Protein AF-A0A820CF90-F1 (afdb_monomer)

Structure (mmCIF, N/CA/C/O backbone):
data_AF-A0A820CF90-F1
#
_entry.id   AF-A0A820CF90-F1
#
loop_
_atom_site.group_PDB
_atom_site.id
_atom_site.type_symbol
_atom_site.label_atom_id
_atom_site.label_alt_id
_atom_site.label_comp_id
_atom_site.label_asym_id
_atom_site.label_entity_id
_atom_site.label_seq_id
_atom_site.pdbx_PDB_ins_code
_atom_site.Cartn_x
_atom_site.Cartn_y
_atom_site.Cartn_z
_atom_site.occupancy
_atom_site.B_iso_or_equiv
_atom_site.auth_seq_id
_atom_site.auth_comp_id
_atom_site.auth_asym_id
_atom_site.auth_atom_id
_atom_site.pdbx_PDB_model_num
ATOM 1 N N . CYS A 1 1 ? 10.387 -14.677 -18.886 1.00 53.44 1 CYS A N 1
ATOM 2 C CA . CYS A 1 1 ? 9.127 -14.113 -18.347 1.00 53.44 1 CYS A CA 1
ATOM 3 C C . CYS A 1 1 ? 8.529 -14.927 -17.199 1.00 53.44 1 CYS A C 1
ATOM 5 O O . CYS A 1 1 ? 8.218 -14.316 -16.186 1.00 53.44 1 CYS A O 1
ATOM 7 N N . LYS A 1 2 ? 8.426 -16.264 -17.300 1.00 66.50 2 LYS A N 1
ATOM 8 C CA . LYS A 1 2 ? 7.782 -17.112 -16.275 1.00 66.50 2 LYS A CA 1
ATOM 9 C C . LYS A 1 2 ? 8.379 -16.953 -14.865 1.00 66.50 2 LYS A C 1
ATOM 11 O O . LYS A 1 2 ? 7.663 -16.582 -13.949 1.00 66.50 2 LYS A O 1
ATOM 16 N N . SER A 1 3 ? 9.708 -17.019 -14.734 1.00 78.75 3 SER A N 1
ATOM 17 C CA . SER A 1 3 ? 10.400 -16.860 -13.441 1.00 78.75 3 SER A CA 1
ATOM 18 C C . SER A 1 3 ? 10.176 -15.509 -12.745 1.00 78.75 3 SER A C 1
ATOM 20 O O . SER A 1 3 ? 10.127 -15.453 -11.518 1.00 78.75 3 SER A O 1
ATOM 22 N N . ARG A 1 4 ? 10.018 -14.417 -13.509 1.00 83.31 4 ARG A N 1
ATOM 23 C CA . ARG A 1 4 ? 9.761 -13.073 -12.959 1.00 83.31 4 ARG A CA 1
ATOM 24 C C . ARG A 1 4 ? 8.333 -12.960 -12.434 1.00 83.31 4 ARG A C 1
ATOM 26 O O . ARG A 1 4 ? 8.115 -12.417 -11.356 1.00 83.31 4 ARG A O 1
ATOM 33 N N . PHE A 1 5 ? 7.374 -13.507 -13.179 1.00 86.56 5 PHE A N 1
ATOM 34 C CA . PHE A 1 5 ? 5.984 -13.541 -12.744 1.00 86.56 5 PHE A CA 1
ATOM 35 C C . PHE A 1 5 ? 5.811 -14.443 -11.514 1.00 86.56 5 PHE A C 1
ATOM 37 O O . PHE A 1 5 ? 5.202 -14.019 -10.536 1.00 86.56 5 PHE A O 1
ATOM 44 N N . ASP A 1 6 ? 6.450 -15.613 -11.488 1.00 90.06 6 ASP A N 1
ATOM 45 C CA . ASP A 1 6 ? 6.415 -16.518 -10.332 1.00 90.06 6 ASP A CA 1
ATOM 46 C C . ASP A 1 6 ? 6.984 -15.854 -9.065 1.00 90.06 6 ASP A C 1
ATOM 48 O O . ASP A 1 6 ? 6.425 -15.990 -7.975 1.00 90.06 6 ASP A O 1
ATOM 52 N N . LEU A 1 7 ? 8.072 -15.084 -9.194 1.00 89.94 7 LEU A N 1
ATOM 53 C CA . LEU A 1 7 ? 8.612 -14.297 -8.084 1.00 89.94 7 LEU A CA 1
ATOM 54 C C . LEU A 1 7 ? 7.641 -13.192 -7.645 1.00 89.94 7 LEU A C 1
ATOM 56 O O . LEU A 1 7 ? 7.450 -12.990 -6.446 1.00 89.94 7 LEU A O 1
ATOM 60 N N . SER A 1 8 ? 6.993 -12.512 -8.595 1.00 90.56 8 SER A N 1
ATOM 61 C CA . SER A 1 8 ? 5.986 -11.493 -8.279 1.00 90.56 8 SER A CA 1
ATOM 62 C C . SER A 1 8 ? 4.774 -12.079 -7.551 1.00 90.56 8 SER A C 1
ATOM 64 O O . SER A 1 8 ? 4.279 -11.462 -6.613 1.00 90.56 8 SER A O 1
ATOM 66 N N . LEU A 1 9 ? 4.355 -13.302 -7.894 1.00 91.88 9 LEU A N 1
ATOM 67 C CA . LEU A 1 9 ? 3.286 -14.016 -7.198 1.00 91.88 9 LEU A CA 1
ATOM 68 C C . LEU A 1 9 ? 3.688 -14.386 -5.770 1.00 91.88 9 LEU A C 1
ATOM 70 O O . LEU A 1 9 ? 2.913 -14.175 -4.841 1.00 91.88 9 LEU A O 1
ATOM 74 N N . LYS A 1 10 ? 4.916 -14.876 -5.561 1.00 91.81 10 LYS A N 1
ATOM 75 C CA . LYS A 1 10 ? 5.439 -15.124 -4.205 1.00 91.81 10 LYS A CA 1
ATOM 76 C C . LYS A 1 1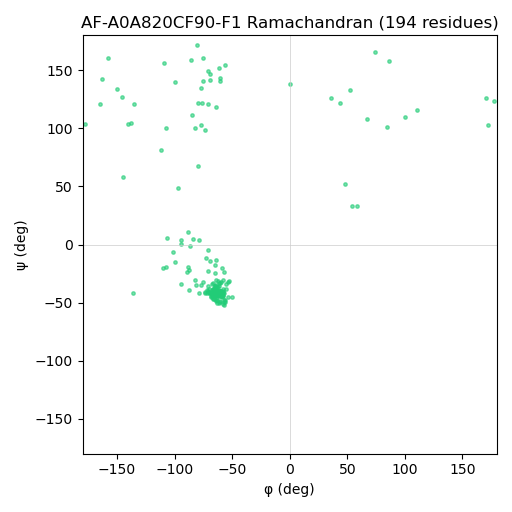0 ? 5.434 -13.846 -3.367 1.00 91.81 10 LYS A C 1
ATOM 78 O O . LYS A 1 10 ? 5.002 -13.866 -2.217 1.00 91.81 10 LYS A O 1
ATOM 83 N N . LEU A 1 11 ? 5.863 -12.730 -3.959 1.00 90.56 11 LEU A N 1
ATOM 84 C CA . LEU A 1 11 ? 5.838 -11.423 -3.309 1.00 90.56 11 LEU A CA 1
ATOM 85 C C . LEU A 1 11 ? 4.407 -10.963 -2.997 1.00 90.56 11 LEU A C 1
ATOM 87 O O . LEU A 1 11 ? 4.165 -10.414 -1.924 1.00 90.56 11 LEU A O 1
ATOM 91 N N . PHE A 1 12 ? 3.460 -11.216 -3.899 1.00 92.62 12 PHE A N 1
ATOM 92 C CA . PHE A 1 12 ? 2.045 -10.924 -3.699 1.00 92.62 12 PHE A CA 1
ATOM 93 C C . PHE A 1 12 ? 1.468 -11.701 -2.512 1.00 92.62 12 PHE A C 1
ATOM 95 O O . PHE A 1 12 ? 0.898 -11.080 -1.616 1.00 92.62 12 PHE A O 1
ATOM 102 N N . TYR A 1 13 ? 1.672 -13.022 -2.450 1.00 92.75 13 TYR A N 1
ATOM 103 C CA . TYR A 1 13 ? 1.178 -13.845 -1.340 1.00 92.75 13 TYR A CA 1
ATOM 104 C C . TYR A 1 13 ? 1.786 -13.432 0.005 1.00 92.75 13 TYR A C 1
ATOM 106 O O . TYR A 1 13 ? 1.075 -13.312 1.000 1.00 92.75 13 TYR A O 1
ATOM 114 N N . TYR A 1 14 ? 3.078 -13.108 0.024 1.00 91.12 14 TYR A N 1
ATOM 115 C CA . TYR A 1 14 ? 3.720 -12.549 1.213 1.00 91.12 14 TYR A CA 1
ATOM 116 C C . TYR A 1 14 ? 3.110 -11.195 1.623 1.00 91.12 14 TYR A C 1
ATOM 118 O O . TYR A 1 14 ? 2.859 -10.926 2.797 1.00 91.12 14 TYR A O 1
ATOM 126 N N . SER A 1 15 ? 2.844 -10.322 0.651 1.00 90.19 15 SER A N 1
ATOM 127 C CA . SER A 1 15 ? 2.312 -8.981 0.912 1.00 90.19 15 SER A CA 1
ATOM 128 C C . SER A 1 15 ? 0.869 -9.024 1.408 1.00 90.19 15 SER A C 1
ATOM 130 O O . SER A 1 15 ? 0.535 -8.314 2.354 1.00 90.19 15 SER A O 1
ATOM 132 N N . ILE A 1 16 ? 0.020 -9.871 0.817 1.00 91.94 16 ILE A N 1
ATOM 133 C CA . ILE A 1 16 ? -1.374 -10.005 1.247 1.00 91.94 16 ILE A CA 1
ATOM 134 C C . ILE A 1 16 ? -1.470 -10.597 2.653 1.00 91.94 16 ILE A C 1
ATOM 136 O O . ILE A 1 16 ? -2.267 -10.114 3.451 1.00 91.94 16 ILE A O 1
ATOM 140 N N . GLU A 1 17 ? -0.620 -11.566 2.999 1.00 91.06 17 GLU A N 1
ATOM 141 C CA . GLU A 1 17 ? -0.564 -12.128 4.350 1.00 91.06 17 GLU A CA 1
ATOM 142 C C . GLU A 1 17 ? -0.206 -11.053 5.386 1.00 91.06 17 GLU A C 1
ATOM 144 O O . GLU A 1 17 ? -0.864 -10.938 6.425 1.00 91.06 17 GLU A O 1
ATOM 149 N N . ASN A 1 18 ? 0.771 -10.196 5.077 1.00 89.94 18 ASN A N 1
ATOM 150 C CA . ASN A 1 18 ? 1.129 -9.068 5.937 1.00 89.94 18 ASN A CA 1
ATOM 151 C C . ASN A 1 18 ? -0.021 -8.063 6.082 1.00 89.94 18 ASN A C 1
ATOM 153 O O . ASN A 1 18 ? -0.327 -7.632 7.197 1.00 89.94 18 ASN A O 1
ATOM 157 N N . ILE A 1 19 ? -0.682 -7.713 4.974 1.00 89.88 19 ILE A N 1
ATOM 158 C CA . ILE A 1 19 ? -1.831 -6.798 4.970 1.00 89.88 19 ILE A CA 1
ATOM 159 C C . ILE A 1 19 ? -2.967 -7.365 5.825 1.00 89.88 19 ILE A C 1
ATOM 161 O O . ILE A 1 19 ? -3.470 -6.671 6.708 1.00 89.88 19 ILE A O 1
ATOM 165 N N . LEU A 1 20 ? -3.327 -8.634 5.626 1.00 89.94 20 LEU A N 1
ATOM 166 C CA . LEU A 1 20 ? -4.376 -9.307 6.391 1.00 89.94 20 LEU A CA 1
ATOM 167 C C . LEU A 1 20 ? -4.011 -9.431 7.870 1.00 89.94 20 LEU A C 1
ATOM 169 O O . LEU A 1 20 ? -4.866 -9.228 8.727 1.00 89.94 20 LEU A O 1
ATOM 173 N N . THR A 1 21 ? -2.748 -9.702 8.198 1.00 89.19 21 THR A N 1
ATOM 174 C CA . THR A 1 21 ? -2.282 -9.784 9.589 1.00 89.19 21 THR A CA 1
ATOM 175 C C . THR A 1 21 ? -2.411 -8.442 10.304 1.00 89.19 21 THR A C 1
ATOM 177 O O . THR A 1 21 ? -2.873 -8.379 11.447 1.00 89.19 21 THR A O 1
ATOM 180 N N . ILE A 1 22 ? -2.029 -7.352 9.638 1.00 86.88 22 ILE A N 1
ATOM 181 C CA . ILE A 1 22 ? -2.163 -5.994 10.175 1.00 86.88 22 ILE A CA 1
ATOM 182 C C . ILE A 1 22 ? -3.638 -5.618 10.313 1.00 86.88 22 ILE A C 1
ATOM 184 O O . ILE A 1 22 ? -4.045 -5.096 11.353 1.00 86.88 22 ILE A O 1
ATOM 188 N N . GLU A 1 23 ? -4.450 -5.935 9.309 1.00 86.62 23 GLU A N 1
ATOM 189 C CA . GLU A 1 23 ? -5.879 -5.645 9.322 1.00 86.62 23 GLU A CA 1
ATOM 190 C C . GLU A 1 23 ? -6.608 -6.442 10.412 1.00 86.62 23 GLU A C 1
ATOM 192 O O . GLU A 1 23 ? -7.423 -5.882 11.147 1.00 86.62 23 GLU A O 1
ATOM 197 N N . LYS A 1 24 ? -6.233 -7.710 10.621 1.00 87.44 24 LYS A N 1
ATOM 198 C CA . LYS A 1 24 ? -6.717 -8.547 11.726 1.00 87.44 24 LYS A CA 1
ATOM 199 C C . LYS A 1 24 ? -6.442 -7.897 13.075 1.00 87.44 24 LYS A C 1
ATOM 201 O O . LYS A 1 24 ? -7.360 -7.730 13.875 1.00 87.44 24 LYS A O 1
ATOM 206 N N . LYS A 1 25 ? -5.188 -7.501 13.324 1.00 87.06 25 LYS A N 1
ATOM 207 C CA . LYS A 1 25 ? -4.784 -6.836 14.576 1.00 87.06 25 LYS A CA 1
ATOM 208 C C . LYS A 1 25 ? -5.589 -5.559 14.806 1.00 87.06 25 LYS A C 1
ATOM 210 O O . LYS A 1 25 ? -6.058 -5.313 15.914 1.00 87.06 25 LYS A O 1
ATOM 215 N N . ARG A 1 26 ? -5.802 -4.777 13.746 1.00 85.00 26 ARG A N 1
ATOM 216 C CA . ARG A 1 26 ? -6.579 -3.537 13.790 1.00 85.00 26 ARG A CA 1
ATOM 217 C C . ARG A 1 26 ? -8.057 -3.773 14.114 1.00 85.00 26 ARG A C 1
ATOM 219 O O . ARG A 1 26 ? -8.641 -3.011 14.879 1.00 85.00 26 ARG A O 1
ATOM 226 N N . LEU A 1 27 ? -8.673 -4.794 13.524 1.00 85.25 27 LEU A N 1
ATOM 227 C CA . LEU A 1 27 ? -10.077 -5.126 13.774 1.00 85.25 27 LEU A CA 1
ATOM 228 C C . LEU A 1 27 ? -10.277 -5.668 15.195 1.00 85.25 27 LEU A C 1
ATOM 230 O O . LEU A 1 27 ? -11.188 -5.227 15.889 1.00 85.25 27 LEU A O 1
ATOM 234 N N . ILE A 1 28 ? -9.370 -6.520 15.675 1.00 86.25 28 ILE A N 1
ATOM 235 C CA . ILE A 1 28 ? -9.396 -7.005 17.064 1.00 86.25 28 ILE A CA 1
ATOM 236 C C . ILE A 1 28 ? -9.252 -5.834 18.047 1.00 86.25 28 ILE A C 1
ATOM 238 O O . ILE A 1 28 ? -10.018 -5.730 19.002 1.00 86.25 28 ILE A O 1
ATOM 242 N N . SER A 1 29 ? -8.326 -4.902 17.788 1.00 85.62 29 SER A N 1
ATOM 243 C CA . SER A 1 29 ? -8.143 -3.702 18.620 1.00 85.62 29 SER A CA 1
ATOM 244 C C . SER A 1 29 ? -9.399 -2.829 18.699 1.00 85.62 29 SER A C 1
ATOM 246 O O . SER A 1 29 ? -9.637 -2.181 19.716 1.00 85.62 29 SER A O 1
ATOM 248 N N . ASN A 1 30 ? -10.201 -2.799 17.636 1.00 82.44 30 ASN A N 1
ATOM 249 C CA . ASN A 1 30 ? -11.447 -2.040 17.588 1.00 82.44 30 ASN A CA 1
ATOM 250 C C . ASN A 1 30 ? -12.659 -2.838 18.110 1.00 82.44 30 ASN A C 1
ATOM 252 O O . ASN A 1 30 ? -13.784 -2.372 17.961 1.00 82.44 30 ASN A O 1
ATOM 256 N N . LYS A 1 31 ? -12.434 -4.002 18.744 1.00 86.56 31 LYS A N 1
ATOM 257 C CA . LYS A 1 31 ? -13.462 -4.872 19.343 1.00 86.56 31 LYS A CA 1
ATOM 258 C C . LYS A 1 31 ? -14.530 -5.360 18.351 1.00 86.56 31 LYS A C 1
ATOM 260 O O . LYS A 1 31 ? -15.680 -5.535 18.739 1.00 86.56 31 LYS A O 1
ATOM 265 N N . PHE A 1 32 ? -14.153 -5.574 17.089 1.00 84.56 32 PHE A N 1
ATOM 266 C CA . PHE A 1 32 ? -15.036 -6.208 16.103 1.00 84.56 32 PHE A CA 1
ATOM 267 C C . PHE A 1 32 ? -15.219 -7.702 16.404 1.00 84.56 32 PHE A C 1
ATOM 269 O O . PHE A 1 32 ? -14.299 -8.365 16.895 1.00 84.56 32 PHE A O 1
ATOM 276 N N . ASN A 1 33 ? -16.388 -8.237 16.057 1.00 88.75 33 ASN A N 1
ATOM 277 C CA . ASN A 1 33 ? -16.711 -9.653 16.212 1.00 88.75 33 ASN A CA 1
ATOM 278 C C . ASN A 1 33 ? -16.022 -10.517 15.141 1.00 88.75 33 ASN A C 1
ATOM 280 O O . ASN A 1 33 ? -15.639 -10.038 14.071 1.00 88.75 33 ASN A O 1
ATOM 284 N N . SER A 1 34 ? -15.906 -11.824 15.395 1.00 85.44 34 SER A N 1
ATOM 285 C CA . SER A 1 34 ? -15.279 -12.784 14.468 1.00 85.44 34 SER A CA 1
ATOM 286 C C . SER A 1 34 ? -15.910 -12.773 13.068 1.00 85.44 34 SER A C 1
ATOM 288 O O . SER A 1 34 ? -15.192 -12.849 12.071 1.00 85.44 34 SER A O 1
ATOM 290 N N . GLU A 1 35 ? -17.233 -12.616 12.983 1.00 86.06 35 GLU A N 1
ATOM 291 C CA . GLU A 1 35 ? -17.969 -12.539 11.713 1.00 86.06 35 GLU A CA 1
ATOM 292 C C . GLU A 1 35 ? -17.654 -11.250 10.937 1.00 86.06 35 GLU A C 1
ATOM 294 O O . GLU A 1 35 ? -17.405 -11.290 9.732 1.00 86.06 35 GLU A O 1
ATOM 299 N N . GLU A 1 36 ? -17.571 -10.106 11.620 1.00 84.31 36 GLU A N 1
ATOM 300 C CA . GLU A 1 36 ? -17.239 -8.810 11.007 1.00 84.31 36 GLU A CA 1
ATOM 301 C C . GLU A 1 36 ? -15.797 -8.788 10.478 1.00 84.31 36 GLU A C 1
ATOM 303 O O . GLU A 1 36 ? -15.502 -8.180 9.442 1.00 84.31 36 GLU A O 1
ATOM 308 N N . ILE A 1 37 ? -14.893 -9.498 11.161 1.00 85.44 37 ILE A N 1
ATOM 309 C CA . ILE A 1 37 ? -13.517 -9.702 10.701 1.00 85.44 37 ILE A CA 1
ATOM 310 C C . ILE A 1 37 ? -13.504 -10.496 9.391 1.00 85.44 37 ILE A C 1
ATOM 312 O O . ILE A 1 37 ? -12.854 -10.080 8.428 1.00 85.44 37 ILE A O 1
ATOM 316 N N . GLN A 1 38 ? -14.250 -11.602 9.323 1.00 85.81 38 GLN A N 1
ATOM 317 C CA . GLN A 1 38 ? -14.345 -12.417 8.110 1.00 85.81 38 GLN A CA 1
ATOM 318 C C . GLN A 1 38 ? -14.971 -11.645 6.944 1.00 85.81 38 GLN A C 1
ATOM 320 O O . GLN A 1 38 ? -14.438 -11.683 5.835 1.00 85.81 38 GLN A O 1
ATOM 325 N N . GLN A 1 39 ? -16.039 -10.882 7.191 1.00 87.12 39 GLN A N 1
ATOM 326 C CA . GLN A 1 39 ? -16.663 -10.030 6.174 1.00 87.12 39 GLN A CA 1
ATOM 327 C C . GLN A 1 39 ? -15.700 -8.958 5.650 1.00 87.12 39 GLN A C 1
ATOM 329 O O . GLN A 1 39 ? -15.647 -8.707 4.445 1.00 87.12 39 GLN A O 1
ATOM 334 N N . SER A 1 40 ? -14.899 -8.354 6.532 1.00 83.88 40 SER A N 1
ATOM 335 C CA . SER A 1 40 ? -13.897 -7.354 6.146 1.00 83.88 40 SER A CA 1
ATOM 336 C C . SER A 1 40 ? -12.811 -7.954 5.247 1.00 83.88 40 SER A C 1
ATOM 338 O O . SER A 1 40 ? -12.461 -7.358 4.227 1.00 83.88 40 SER A O 1
ATOM 340 N N . PHE A 1 41 ? -12.317 -9.154 5.570 1.00 88.00 41 PHE A N 1
ATOM 341 C CA . PHE A 1 41 ? -11.360 -9.863 4.712 1.00 88.00 41 PHE A CA 1
ATOM 342 C C . PHE A 1 41 ? -11.971 -10.257 3.377 1.00 88.00 41 PHE A C 1
ATOM 344 O O . PHE A 1 41 ? -11.352 -10.041 2.338 1.00 88.00 41 PHE A O 1
ATOM 351 N N . HIS A 1 42 ? -13.196 -10.774 3.394 1.00 87.19 42 HIS A N 1
ATOM 352 C CA . HIS A 1 42 ? -13.915 -11.135 2.182 1.00 87.19 42 HIS A CA 1
ATOM 353 C C . HIS A 1 42 ? -14.085 -9.924 1.258 1.00 87.19 42 HIS A C 1
ATOM 355 O O . HIS A 1 42 ? -13.762 -10.000 0.076 1.00 87.19 42 HIS A O 1
ATOM 361 N N . LYS A 1 43 ? -14.483 -8.769 1.806 1.00 88.25 43 LYS A N 1
ATOM 362 C CA . LYS A 1 43 ? -14.599 -7.512 1.056 1.00 88.25 43 LYS A CA 1
ATOM 363 C C . LYS A 1 43 ? -13.264 -7.056 0.460 1.00 88.25 43 LYS A C 1
ATOM 365 O O . LYS A 1 43 ? -13.240 -6.565 -0.665 1.00 88.25 43 LYS A O 1
ATOM 370 N N . LEU A 1 44 ? -12.166 -7.202 1.200 1.00 86.94 44 LEU A N 1
ATOM 371 C CA . LEU A 1 44 ? -10.830 -6.828 0.734 1.00 86.94 44 LEU A CA 1
ATOM 372 C C . LEU A 1 44 ? -10.357 -7.740 -0.406 1.00 86.94 44 LEU A C 1
ATOM 374 O O . LEU A 1 44 ? -9.857 -7.246 -1.413 1.00 86.94 44 LEU A O 1
ATOM 378 N N . ILE A 1 45 ? -10.554 -9.052 -0.269 1.00 87.56 45 ILE A N 1
ATOM 379 C CA . ILE A 1 45 ? -10.117 -10.053 -1.252 1.00 87.56 45 ILE A CA 1
ATOM 380 C C . ILE A 1 45 ? -10.974 -10.005 -2.522 1.00 87.56 45 ILE A C 1
ATOM 382 O O . ILE A 1 45 ? -10.435 -10.107 -3.619 1.00 87.56 45 ILE A O 1
ATOM 386 N N . LEU A 1 46 ? -12.289 -9.803 -2.396 1.00 89.56 46 LEU A N 1
ATOM 387 C CA . LEU A 1 46 ? -13.192 -9.683 -3.546 1.00 89.56 46 LEU A CA 1
ATOM 388 C C . LEU A 1 46 ? -12.991 -8.400 -4.356 1.00 89.56 46 LEU A C 1
ATOM 390 O O . LEU A 1 46 ? -13.509 -8.284 -5.468 1.00 89.56 46 LEU A O 1
ATOM 394 N N . ASN A 1 47 ? -12.275 -7.415 -3.817 1.00 89.31 47 ASN A N 1
ATOM 395 C CA . ASN A 1 47 ? -12.034 -6.187 -4.544 1.00 89.31 47 ASN A CA 1
ATOM 396 C C . ASN A 1 47 ? -11.008 -6.418 -5.668 1.00 89.31 47 ASN A C 1
ATOM 398 O O . ASN A 1 47 ? -9.793 -6.370 -5.464 1.00 89.31 47 ASN A O 1
ATOM 402 N N . ASN A 1 48 ? -11.517 -6.608 -6.886 1.00 88.00 48 ASN A N 1
ATOM 403 C CA . ASN A 1 48 ? -10.714 -6.817 -8.090 1.00 88.00 48 ASN A CA 1
ATOM 404 C C . ASN A 1 48 ? -9.733 -5.673 -8.372 1.00 88.00 48 ASN A C 1
ATOM 406 O O . ASN A 1 48 ? -8.676 -5.908 -8.954 1.00 88.00 48 ASN A O 1
ATOM 410 N N . GLU A 1 49 ? -10.054 -4.432 -8.001 1.00 87.50 49 GLU A N 1
ATOM 411 C CA . GLU A 1 49 ? -9.119 -3.314 -8.170 1.00 87.50 49 GLU A CA 1
ATOM 412 C C . GLU A 1 49 ? -7.941 -3.423 -7.208 1.00 87.50 49 GLU A C 1
ATOM 414 O O . GLU A 1 49 ? -6.798 -3.212 -7.614 1.00 87.50 49 GLU A O 1
ATOM 419 N N . PHE A 1 50 ? -8.205 -3.815 -5.960 1.00 89.50 50 PHE A N 1
ATOM 420 C CA . PHE A 1 50 ? -7.173 -4.021 -4.949 1.00 89.50 50 PHE A CA 1
ATOM 421 C C . PHE A 1 50 ? -6.224 -5.156 -5.354 1.00 89.50 50 PHE A C 1
ATOM 423 O O . PHE A 1 50 ? -5.011 -4.953 -5.377 1.00 89.50 50 PHE A O 1
ATOM 430 N N . ILE A 1 51 ? -6.760 -6.320 -5.738 1.00 90.81 51 ILE A N 1
ATOM 431 C CA . ILE A 1 51 ? -5.939 -7.478 -6.123 1.00 90.81 51 ILE A CA 1
ATOM 432 C C . ILE A 1 51 ? -5.106 -7.171 -7.370 1.00 90.81 51 ILE A C 1
ATOM 434 O O . ILE A 1 51 ? -3.895 -7.389 -7.354 1.00 90.81 51 ILE A O 1
ATOM 438 N N . ARG A 1 52 ? -5.712 -6.605 -8.426 1.00 90.94 52 ARG A N 1
ATOM 439 C CA . ARG A 1 52 ? -4.981 -6.226 -9.651 1.00 90.94 52 ARG A CA 1
ATOM 440 C C . ARG A 1 52 ? -3.877 -5.215 -9.365 1.00 90.94 52 ARG A C 1
ATOM 442 O O . ARG A 1 52 ? -2.760 -5.381 -9.844 1.00 90.94 52 ARG A O 1
ATOM 449 N N . SER A 1 53 ? -4.169 -4.205 -8.551 1.00 90.94 53 SER A N 1
ATOM 450 C CA . SER A 1 53 ? -3.193 -3.179 -8.185 1.00 90.94 53 SER A CA 1
ATOM 451 C C . SER A 1 53 ? -2.052 -3.732 -7.335 1.00 90.94 53 SER A C 1
ATOM 453 O O . SER A 1 53 ? -0.897 -3.375 -7.563 1.00 90.94 53 SER A O 1
ATOM 455 N N . LEU A 1 54 ? -2.340 -4.638 -6.396 1.00 92.06 54 LEU A N 1
ATOM 456 C CA . LEU A 1 54 ? -1.316 -5.269 -5.564 1.00 92.06 54 LEU A CA 1
ATOM 457 C C . LEU A 1 54 ? -0.416 -6.201 -6.386 1.00 92.06 54 LEU A C 1
ATOM 459 O O . LEU A 1 54 ? 0.804 -6.126 -6.259 1.00 92.06 54 LEU A O 1
ATOM 463 N N . VAL A 1 55 ? -0.987 -7.022 -7.275 1.00 91.75 55 VAL A N 1
ATOM 464 C CA . VAL A 1 55 ? -0.204 -7.853 -8.209 1.00 91.75 55 VAL A CA 1
ATOM 465 C C . VAL A 1 55 ? 0.641 -6.974 -9.137 1.00 91.75 55 VAL A C 1
ATOM 467 O O . VAL A 1 55 ? 1.829 -7.244 -9.316 1.00 91.75 55 VAL A O 1
ATOM 470 N N . GLY A 1 56 ? 0.068 -5.890 -9.668 1.00 91.06 56 GLY A N 1
ATOM 471 C CA . GLY A 1 56 ? 0.784 -4.911 -10.485 1.00 91.06 56 GLY A CA 1
ATOM 472 C C . GLY A 1 56 ? 1.974 -4.290 -9.752 1.00 91.06 56 GLY A C 1
ATOM 473 O O . GLY A 1 56 ? 3.072 -4.235 -10.305 1.00 91.06 56 GLY A O 1
ATOM 474 N N . LEU A 1 57 ? 1.802 -3.905 -8.483 1.00 91.31 57 LEU A N 1
ATOM 475 C CA . LEU A 1 57 ? 2.883 -3.380 -7.646 1.00 91.31 57 LEU A CA 1
ATOM 476 C C . LEU A 1 57 ? 3.976 -4.427 -7.382 1.00 91.31 57 LEU A C 1
ATOM 478 O O . LEU A 1 57 ? 5.166 -4.122 -7.478 1.00 91.31 57 LEU A O 1
ATOM 482 N N . CYS A 1 58 ? 3.598 -5.669 -7.075 1.00 91.62 58 CYS A N 1
ATOM 483 C CA . CYS A 1 58 ? 4.561 -6.748 -6.864 1.00 91.62 58 CYS A CA 1
ATOM 484 C C . CYS A 1 58 ? 5.366 -7.046 -8.135 1.00 91.62 58 CYS A C 1
ATOM 486 O O . CYS A 1 58 ? 6.580 -7.248 -8.064 1.00 91.62 58 CYS A O 1
ATOM 488 N N . LEU A 1 59 ? 4.720 -7.022 -9.302 1.00 90.56 59 LEU A N 1
ATOM 489 C CA . LEU A 1 59 ? 5.401 -7.163 -10.585 1.00 90.56 59 LEU A CA 1
ATOM 490 C C . LEU A 1 59 ? 6.342 -5.980 -10.853 1.00 90.56 59 LEU A C 1
ATOM 492 O O . LEU A 1 59 ? 7.475 -6.207 -11.272 1.00 90.56 59 LEU A O 1
ATOM 496 N N . LEU A 1 60 ? 5.920 -4.749 -10.544 1.00 90.12 60 LEU A N 1
ATOM 497 C CA . LEU A 1 60 ? 6.738 -3.538 -10.685 1.00 90.12 60 LEU A CA 1
ATOM 498 C C . LEU A 1 60 ? 8.045 -3.637 -9.899 1.00 90.12 60 LEU A C 1
ATOM 500 O O . LEU A 1 60 ? 9.123 -3.380 -10.428 1.00 90.12 60 LEU A O 1
ATOM 504 N N . LEU A 1 61 ? 7.955 -4.064 -8.6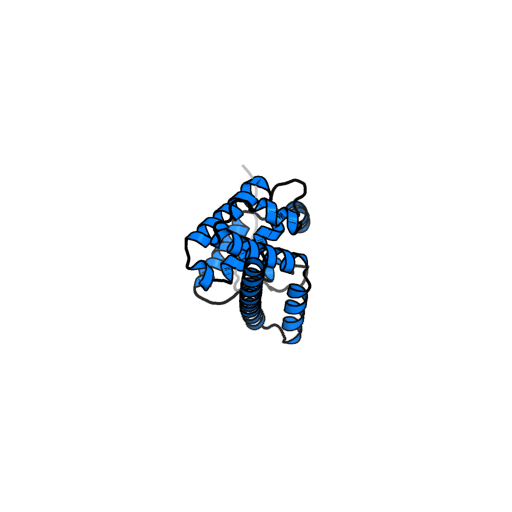39 1.00 89.44 61 LEU A N 1
ATOM 505 C CA . LEU A 1 61 ? 9.115 -4.220 -7.765 1.00 89.44 61 LEU A CA 1
ATOM 506 C C . LEU A 1 61 ? 10.072 -5.305 -8.261 1.00 89.44 61 LEU A C 1
ATOM 508 O O . LEU A 1 61 ? 11.288 -5.117 -8.221 1.00 89.44 61 LEU A O 1
ATOM 512 N N . VAL A 1 62 ? 9.541 -6.426 -8.753 1.00 89.31 62 VAL A N 1
ATOM 513 C CA . VAL A 1 62 ? 10.361 -7.504 -9.316 1.00 89.31 62 VAL A CA 1
ATOM 514 C C . VAL A 1 62 ? 11.042 -7.062 -10.614 1.00 89.31 62 VAL A C 1
ATOM 516 O O . VAL A 1 62 ? 12.227 -7.336 -10.802 1.00 89.31 62 VAL A O 1
ATOM 519 N N . LEU A 1 63 ? 10.343 -6.338 -11.490 1.00 88.44 63 LEU A N 1
ATOM 520 C CA . LEU A 1 63 ? 10.930 -5.783 -12.714 1.00 88.44 63 LEU A CA 1
ATOM 521 C C . LEU A 1 63 ? 12.037 -4.771 -12.401 1.00 88.44 63 LEU A C 1
ATOM 523 O O . LEU A 1 63 ? 13.128 -4.866 -12.969 1.00 88.44 63 LEU A O 1
ATOM 527 N N . TYR A 1 64 ? 11.807 -3.893 -11.422 1.00 86.25 64 TYR A N 1
ATOM 528 C CA . TYR A 1 64 ? 12.821 -2.966 -10.926 1.00 86.25 64 TYR A CA 1
ATOM 529 C C . TYR A 1 64 ? 14.048 -3.700 -10.361 1.00 86.25 64 TYR A C 1
ATOM 531 O O . TYR A 1 64 ? 15.184 -3.360 -10.696 1.00 86.25 64 TYR A O 1
ATOM 539 N N . ALA A 1 65 ? 13.845 -4.757 -9.566 1.00 85.94 65 ALA A N 1
ATOM 540 C CA . ALA A 1 65 ? 14.935 -5.567 -9.017 1.00 85.94 65 ALA A CA 1
ATOM 541 C C . ALA A 1 65 ? 15.773 -6.251 -10.113 1.00 85.94 65 ALA A C 1
ATOM 543 O O . ALA A 1 65 ? 16.995 -6.346 -9.998 1.00 85.94 65 ALA A O 1
ATOM 544 N N . HIS A 1 66 ? 15.132 -6.673 -11.205 1.00 84.69 66 HIS A N 1
ATOM 545 C CA . HIS A 1 66 ? 15.799 -7.236 -12.379 1.00 84.69 66 HIS A CA 1
ATOM 546 C C . HIS A 1 66 ? 16.424 -6.185 -13.313 1.00 84.69 66 HIS A C 1
ATOM 548 O O . HIS A 1 66 ? 16.982 -6.567 -14.343 1.00 84.69 66 HIS A O 1
ATOM 554 N N . ARG A 1 67 ? 16.376 -4.890 -12.956 1.00 81.00 67 ARG A N 1
ATOM 555 C CA . ARG A 1 67 ? 16.866 -3.761 -13.767 1.00 81.00 67 ARG A CA 1
ATOM 556 C C . ARG A 1 67 ? 16.263 -3.735 -15.173 1.00 81.00 67 ARG A C 1
ATOM 558 O O . ARG A 1 67 ? 16.937 -3.353 -16.130 1.00 81.00 67 ARG A O 1
ATOM 565 N N . ASP A 1 68 ? 15.014 -4.171 -15.299 1.00 74.62 68 ASP A N 1
ATOM 566 C CA . ASP A 1 68 ? 14.310 -4.110 -16.570 1.00 74.62 68 ASP A CA 1
ATOM 567 C C . ASP A 1 68 ? 13.970 -2.649 -16.888 1.00 74.62 68 ASP A C 1
ATOM 569 O O . ASP A 1 68 ? 13.329 -1.975 -16.085 1.00 74.62 68 ASP A O 1
ATOM 573 N N . LYS A 1 69 ? 14.455 -2.152 -18.029 1.00 68.00 69 LYS A N 1
ATOM 574 C CA . LYS A 1 69 ? 14.265 -0.763 -18.483 1.00 68.00 69 LYS A CA 1
ATOM 575 C C . LYS A 1 69 ? 13.180 -0.628 -19.549 1.00 68.00 69 LYS A C 1
ATOM 577 O O . LYS A 1 69 ? 12.897 0.478 -19.981 1.00 68.00 69 LYS A O 1
ATOM 582 N N . TYR A 1 70 ? 12.638 -1.745 -20.035 1.00 71.75 70 TYR A N 1
ATOM 583 C CA . TYR A 1 70 ? 11.624 -1.736 -21.093 1.00 71.75 70 TYR A CA 1
ATOM 584 C C . TYR A 1 70 ? 10.207 -1.652 -20.525 1.00 71.75 70 TYR A C 1
ATOM 586 O O . TYR A 1 70 ? 9.280 -1.223 -21.206 1.00 71.75 70 TYR A O 1
ATOM 594 N N . HIS A 1 71 ? 10.041 -2.078 -19.273 1.00 76.50 71 HIS A N 1
ATOM 595 C CA . HIS A 1 71 ? 8.757 -2.190 -18.600 1.00 76.50 71 HIS A CA 1
ATOM 596 C C . HIS A 1 71 ? 8.672 -1.161 -17.474 1.00 76.50 71 HIS A C 1
ATOM 598 O O . HIS A 1 71 ? 8.917 -1.465 -16.307 1.00 76.50 71 HIS A O 1
ATOM 604 N N . ASP A 1 72 ? 8.337 0.069 -17.852 1.00 78.75 72 ASP A N 1
ATOM 605 C CA . ASP A 1 72 ? 8.210 1.183 -16.918 1.00 78.75 72 ASP A CA 1
ATOM 606 C C . ASP A 1 72 ? 6.863 1.183 -16.181 1.00 78.75 72 ASP A C 1
ATOM 608 O O . ASP A 1 72 ? 5.924 0.453 -16.502 1.00 78.75 72 ASP A O 1
ATOM 612 N N . PHE A 1 73 ? 6.740 2.066 -15.192 1.00 81.38 73 PHE A N 1
ATOM 613 C CA . PHE A 1 73 ? 5.521 2.251 -14.405 1.00 81.38 73 PHE A CA 1
ATOM 614 C C . PHE A 1 73 ? 4.251 2.420 -15.266 1.00 81.38 73 PHE A C 1
ATOM 616 O O . PHE A 1 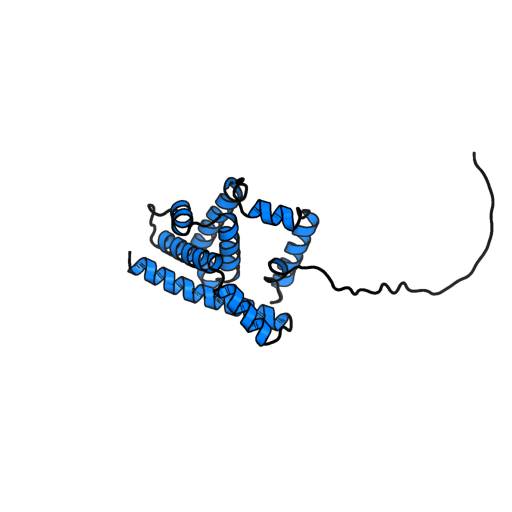73 ? 3.245 1.750 -15.026 1.00 81.38 73 PHE A O 1
ATOM 623 N N . ASN A 1 74 ? 4.318 3.238 -16.321 1.00 82.75 74 ASN A N 1
ATOM 624 C CA . ASN A 1 74 ? 3.192 3.473 -17.232 1.00 82.75 74 ASN A CA 1
ATOM 625 C C . ASN A 1 74 ? 2.748 2.198 -17.966 1.00 82.75 74 ASN A C 1
ATOM 627 O O . ASN A 1 74 ? 1.565 2.030 -18.257 1.00 82.75 74 ASN A O 1
ATOM 631 N N . TRP A 1 75 ? 3.680 1.283 -18.240 1.00 85.62 75 TRP A N 1
ATOM 632 C CA . TRP A 1 75 ? 3.371 0.004 -18.871 1.00 85.62 75 TRP A CA 1
ATOM 633 C C . TRP A 1 75 ? 2.538 -0.885 -17.940 1.00 85.62 75 TRP A C 1
ATOM 635 O O . TRP A 1 75 ? 1.545 -1.470 -18.372 1.00 85.62 75 TRP A O 1
ATOM 645 N N . ILE A 1 76 ? 2.871 -0.918 -16.645 1.00 84.88 76 ILE A N 1
ATOM 646 C CA . ILE A 1 76 ? 2.091 -1.670 -15.652 1.00 84.88 76 ILE A CA 1
ATOM 647 C C . ILE A 1 76 ? 0.704 -1.063 -15.461 1.00 84.88 76 ILE A C 1
ATOM 649 O O . ILE A 1 76 ? -0.276 -1.809 -15.441 1.00 84.88 76 ILE A O 1
ATOM 653 N N . LEU A 1 77 ? 0.598 0.266 -15.370 1.00 84.38 77 LEU A N 1
ATOM 654 C CA . LEU A 1 77 ? -0.708 0.924 -15.280 1.00 84.38 77 LEU A CA 1
ATOM 655 C C . LEU A 1 77 ? -1.609 0.567 -16.465 1.00 84.38 77 LEU A C 1
ATOM 657 O O . LEU A 1 77 ? -2.788 0.278 -16.266 1.00 84.38 77 LEU A O 1
ATOM 661 N N . ASN A 1 78 ? -1.050 0.536 -17.677 1.00 84.81 78 ASN A N 1
ATOM 662 C CA . ASN A 1 78 ? -1.805 0.212 -18.881 1.00 84.81 78 ASN A CA 1
ATOM 663 C C . ASN A 1 78 ? -2.279 -1.253 -18.886 1.00 84.81 78 ASN A C 1
ATOM 665 O O . ASN A 1 78 ? -3.460 -1.523 -19.098 1.00 84.81 78 ASN A O 1
ATOM 669 N N . ILE A 1 79 ? -1.388 -2.201 -18.570 1.00 85.38 79 ILE A N 1
ATOM 670 C CA . ILE A 1 79 ? -1.714 -3.639 -18.577 1.00 85.38 79 ILE A CA 1
ATOM 671 C C . ILE A 1 79 ? -2.794 -3.997 -17.568 1.00 85.38 79 ILE A C 1
ATOM 673 O O . ILE A 1 79 ? -3.698 -4.767 -17.882 1.00 85.38 79 ILE A O 1
ATOM 677 N N . TYR A 1 80 ? -2.711 -3.452 -16.357 1.00 82.12 80 TYR A N 1
ATOM 678 C CA . TYR A 1 80 ? -3.708 -3.732 -15.326 1.00 82.12 80 TYR A CA 1
ATOM 679 C C . TYR A 1 80 ? -4.921 -2.792 -15.405 1.00 82.12 80 TYR A C 1
ATOM 681 O O . TYR A 1 80 ? -5.867 -2.968 -14.632 1.00 82.12 80 TYR A O 1
ATOM 689 N N . SER A 1 81 ? -4.909 -1.839 -16.351 1.00 83.31 81 SER A N 1
ATOM 690 C CA . SER A 1 81 ? -5.931 -0.804 -16.551 1.00 83.31 81 SER A CA 1
ATOM 691 C C . SER A 1 81 ? -6.287 -0.104 -15.237 1.00 83.31 81 SER A C 1
ATOM 693 O O . SER A 1 81 ? -7.447 -0.068 -14.826 1.00 83.31 81 SER A O 1
ATOM 695 N N . LEU A 1 82 ? -5.256 0.374 -14.538 1.00 81.88 82 LEU A N 1
ATOM 696 C CA . LEU A 1 82 ? -5.373 0.953 -13.202 1.00 81.88 82 LEU A CA 1
ATOM 697 C C . LEU A 1 82 ? -5.392 2.474 -13.264 1.00 81.88 82 LEU A C 1
ATOM 699 O O . LEU A 1 82 ? -4.605 3.083 -13.986 1.00 81.88 82 LEU A O 1
ATOM 703 N N . ASP A 1 83 ? -6.241 3.079 -12.437 1.00 83.50 83 ASP A N 1
ATOM 704 C CA . ASP A 1 83 ? -6.175 4.512 -12.184 1.00 83.50 83 ASP A CA 1
ATOM 705 C C . ASP A 1 83 ? -5.000 4.836 -11.250 1.00 83.50 83 ASP A C 1
ATOM 707 O O . ASP A 1 83 ? -4.737 4.115 -10.278 1.00 83.50 83 ASP A O 1
ATOM 711 N N . GLY A 1 84 ? -4.309 5.946 -11.519 1.00 82.19 84 GLY A N 1
ATOM 712 C CA . GLY A 1 84 ? -3.163 6.384 -10.721 1.00 82.19 84 GLY A CA 1
ATOM 713 C C . GLY A 1 84 ? -3.547 6.594 -9.255 1.00 82.19 84 GLY A C 1
ATOM 714 O O . GLY A 1 84 ? -2.814 6.185 -8.353 1.00 82.19 84 GLY A O 1
ATOM 715 N N . TYR A 1 85 ? -4.742 7.136 -9.005 1.00 83.94 85 TYR A N 1
ATOM 716 C CA . TYR A 1 85 ? -5.254 7.354 -7.653 1.00 83.94 85 TYR A CA 1
ATOM 717 C C . TYR A 1 85 ? -5.468 6.044 -6.874 1.00 83.94 85 TYR A C 1
ATOM 719 O O . TYR A 1 85 ? -5.065 5.933 -5.712 1.00 83.94 85 TYR A O 1
ATOM 727 N N . SER A 1 86 ? -6.043 5.021 -7.511 1.00 84.31 86 SER A N 1
ATOM 728 C CA . SER A 1 86 ? -6.212 3.695 -6.901 1.00 84.31 86 SER A CA 1
ATOM 729 C C . SER A 1 86 ? -4.868 3.007 -6.647 1.00 84.31 86 SER A C 1
ATOM 731 O O . SER A 1 86 ? -4.681 2.390 -5.596 1.00 84.31 86 SER A O 1
ATOM 733 N N . PHE A 1 87 ? -3.900 3.162 -7.555 1.00 87.06 87 PHE A N 1
ATOM 734 C CA . PHE A 1 87 ? -2.560 2.600 -7.387 1.00 87.06 87 PHE A CA 1
ATOM 735 C C . PHE A 1 87 ? -1.785 3.253 -6.232 1.00 87.06 87 PHE A C 1
ATOM 737 O O . PHE A 1 87 ? -1.134 2.556 -5.453 1.00 87.06 87 PHE A O 1
ATOM 744 N N . LEU A 1 88 ? -1.918 4.571 -6.049 1.00 87.75 88 LEU A N 1
ATOM 745 C CA . LEU A 1 88 ? -1.302 5.305 -4.939 1.00 87.75 88 LEU A CA 1
ATOM 746 C C . LEU A 1 88 ? -1.748 4.774 -3.570 1.00 87.75 88 LEU A C 1
ATOM 748 O O . LEU A 1 88 ? -0.915 4.582 -2.682 1.00 87.75 88 LEU A O 1
ATOM 752 N N . LYS A 1 89 ? -3.038 4.441 -3.412 1.00 86.38 89 LYS A N 1
ATOM 753 C CA . LYS A 1 89 ? -3.551 3.812 -2.180 1.00 86.38 89 LYS A CA 1
ATOM 754 C C . LYS A 1 89 ? -2.819 2.500 -1.877 1.00 86.38 89 LYS A C 1
ATOM 756 O O . LYS A 1 89 ? -2.480 2.234 -0.725 1.00 86.38 89 LYS A O 1
ATOM 761 N N . ILE A 1 90 ? -2.535 1.694 -2.900 1.00 89.62 90 ILE A N 1
ATOM 762 C CA . ILE A 1 90 ? -1.813 0.428 -2.737 1.00 89.62 90 ILE A CA 1
ATOM 763 C C . ILE A 1 90 ? -0.342 0.642 -2.400 1.00 89.62 90 ILE A C 1
ATOM 765 O O . ILE A 1 90 ? 0.158 -0.062 -1.526 1.00 89.62 90 ILE A O 1
ATOM 769 N N . ILE A 1 91 ? 0.336 1.617 -3.017 1.00 87.75 91 ILE A N 1
ATOM 770 C CA . ILE A 1 91 ? 1.722 1.965 -2.655 1.00 87.75 91 ILE A CA 1
ATOM 771 C C . ILE A 1 91 ? 1.802 2.305 -1.164 1.00 87.75 91 ILE A C 1
ATOM 773 O O . ILE A 1 91 ? 2.638 1.750 -0.456 1.00 87.75 91 ILE A O 1
ATOM 777 N N . GLN A 1 92 ? 0.898 3.147 -0.660 1.00 85.31 92 GLN A N 1
ATOM 778 C CA . GLN A 1 92 ? 0.891 3.546 0.750 1.00 85.31 92 GLN A CA 1
ATOM 779 C C . GLN A 1 92 ? 0.606 2.374 1.694 1.00 85.31 92 GLN A C 1
ATOM 781 O O . GLN A 1 92 ? 1.279 2.219 2.716 1.00 85.31 92 GLN A O 1
ATOM 786 N N . ILE A 1 93 ? -0.366 1.521 1.351 1.00 85.94 93 ILE A N 1
ATOM 787 C CA . ILE A 1 93 ? -0.667 0.311 2.127 1.00 85.94 93 ILE A CA 1
ATOM 788 C C . ILE A 1 93 ? 0.559 -0.600 2.156 1.00 85.94 93 ILE A C 1
ATOM 790 O O . ILE A 1 93 ? 0.995 -0.992 3.236 1.00 85.94 93 ILE A O 1
ATOM 794 N N . PHE A 1 94 ? 1.154 -0.875 0.996 1.00 86.88 94 PHE A N 1
ATOM 795 C CA . PHE A 1 94 ? 2.341 -1.712 0.879 1.00 86.88 94 PHE A CA 1
ATOM 796 C C . PHE A 1 94 ? 3.510 -1.145 1.688 1.00 86.88 94 PHE A C 1
ATOM 798 O O . PHE A 1 94 ? 4.154 -1.889 2.430 1.00 86.88 94 PHE A O 1
ATOM 805 N N . LEU A 1 95 ? 3.746 0.170 1.610 1.00 84.69 95 LEU A N 1
ATOM 806 C CA . LEU A 1 95 ? 4.789 0.853 2.374 1.00 84.69 95 LEU A CA 1
ATOM 807 C C . LEU A 1 95 ? 4.574 0.741 3.893 1.00 84.69 95 LEU A C 1
ATOM 809 O O . LEU A 1 95 ? 5.521 0.635 4.671 1.00 84.69 95 LEU A O 1
ATOM 813 N N . LYS A 1 96 ? 3.318 0.715 4.337 1.00 81.56 96 LYS A N 1
ATOM 814 C CA . LYS A 1 96 ? 2.975 0.544 5.750 1.00 81.56 96 LYS A CA 1
ATOM 815 C C . LYS A 1 96 ? 3.114 -0.906 6.220 1.00 81.56 96 LYS A C 1
ATOM 817 O O . LYS A 1 96 ? 3.464 -1.137 7.377 1.00 81.56 96 LYS A O 1
ATOM 822 N N . THR A 1 97 ? 2.821 -1.880 5.358 1.00 81.38 97 THR A N 1
ATOM 823 C CA . THR A 1 97 ? 2.708 -3.292 5.752 1.00 81.38 97 THR A CA 1
ATOM 824 C C . THR A 1 97 ? 3.988 -4.094 5.567 1.00 81.38 97 THR A C 1
ATOM 826 O O . THR A 1 97 ? 4.278 -4.985 6.362 1.00 81.38 97 THR A O 1
ATOM 829 N N . SER A 1 98 ? 4.781 -3.783 4.546 1.00 73.88 98 SER A N 1
ATOM 830 C CA . SER A 1 98 ? 5.890 -4.625 4.084 1.00 73.88 98 SER A CA 1
ATOM 831 C C . SER A 1 98 ? 7.246 -4.184 4.646 1.00 73.88 98 SER A C 1
ATOM 833 O O . SER A 1 98 ? 8.227 -4.052 3.911 1.00 73.88 98 SER A O 1
ATOM 835 N N . GLN A 1 99 ? 7.321 -3.965 5.964 1.00 66.88 99 GLN A N 1
ATOM 836 C CA . GLN A 1 99 ? 8.483 -3.366 6.644 1.00 66.88 99 GLN A CA 1
ATOM 837 C C . GLN A 1 99 ? 9.820 -4.062 6.340 1.00 66.88 99 GLN A C 1
ATOM 839 O O . GLN A 1 99 ? 10.853 -3.403 6.322 1.00 66.88 99 GLN A O 1
ATOM 844 N N . GLN A 1 100 ? 9.828 -5.375 6.084 1.00 66.44 100 GLN A N 1
ATOM 845 C CA . GLN A 1 100 ? 11.053 -6.129 5.786 1.00 66.44 100 GLN A CA 1
ATOM 846 C C . GLN A 1 100 ? 11.630 -5.822 4.395 1.00 66.44 100 GLN A C 1
ATOM 848 O O . GLN A 1 100 ? 12.839 -5.645 4.271 1.00 66.44 100 GLN A O 1
ATOM 853 N N . ILE A 1 101 ? 10.785 -5.708 3.366 1.00 66.38 101 ILE A N 1
ATOM 854 C CA . ILE A 1 101 ? 11.202 -5.399 1.981 1.00 66.38 101 ILE A CA 1
ATOM 855 C C . ILE A 1 101 ? 11.662 -3.939 1.877 1.00 66.38 101 ILE A C 1
ATOM 857 O O . ILE A 1 101 ? 12.627 -3.604 1.191 1.00 66.38 101 ILE A O 1
ATOM 861 N N . ILE A 1 102 ? 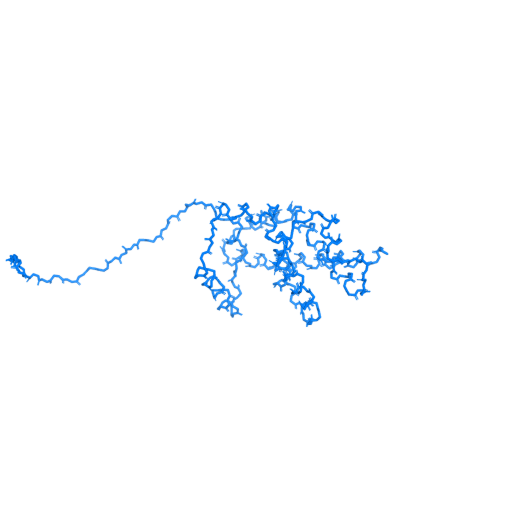10.994 -3.076 2.637 1.00 63.00 102 ILE A N 1
ATOM 862 C CA . ILE A 1 102 ? 11.215 -1.631 2.696 1.00 63.00 102 ILE A CA 1
ATOM 863 C C . ILE A 1 102 ? 12.516 -1.279 3.428 1.00 63.00 102 ILE A C 1
ATOM 865 O O . ILE A 1 102 ? 13.009 -0.169 3.287 1.00 63.00 102 ILE A O 1
ATOM 869 N N . LYS A 1 103 ? 13.167 -2.222 4.126 1.00 63.22 103 LYS A N 1
ATOM 870 C CA . LYS A 1 103 ? 14.506 -1.988 4.703 1.00 63.22 103 LYS A CA 1
ATOM 871 C C . LYS A 1 103 ? 15.544 -1.569 3.657 1.00 63.22 103 LYS A C 1
ATOM 873 O O . LYS A 1 103 ? 16.535 -0.929 3.999 1.00 63.22 103 LYS A O 1
ATOM 878 N N . SER A 1 104 ? 15.336 -1.915 2.387 1.00 78.88 104 SER A N 1
ATOM 879 C CA . SER A 1 104 ? 16.209 -1.480 1.302 1.00 78.88 104 SER A CA 1
ATOM 880 C C . SER A 1 104 ? 15.805 -0.094 0.790 1.00 78.88 104 SER A C 1
ATOM 882 O O . SER A 1 104 ? 14.774 0.098 0.138 1.00 78.88 104 SER A O 1
ATOM 884 N N . ARG A 1 105 ? 16.684 0.882 1.048 1.00 81.38 105 ARG A N 1
ATOM 885 C CA . ARG A 1 105 ? 16.534 2.296 0.664 1.00 81.38 105 ARG A CA 1
ATOM 886 C C . ARG A 1 105 ? 16.253 2.491 -0.829 1.00 81.38 105 ARG A C 1
ATOM 888 O O . ARG A 1 105 ? 15.549 3.427 -1.199 1.00 81.38 105 ARG A O 1
ATOM 895 N N . SER A 1 106 ? 16.785 1.614 -1.680 1.00 83.88 106 SER A N 1
ATOM 896 C CA . SER A 1 106 ? 16.604 1.691 -3.132 1.00 83.88 106 SER A CA 1
ATOM 897 C C . SER A 1 106 ? 15.144 1.489 -3.542 1.00 83.88 106 SER A C 1
ATOM 899 O O . SER A 1 106 ? 14.638 2.247 -4.364 1.00 83.88 106 SER A O 1
ATOM 901 N N . PHE A 1 107 ? 14.442 0.529 -2.926 1.00 84.38 107 PHE A N 1
ATOM 902 C CA . PHE A 1 107 ? 13.022 0.302 -3.211 1.00 84.38 107 PHE A CA 1
ATOM 903 C C . PHE A 1 107 ? 12.147 1.435 -2.675 1.00 84.38 107 PHE A C 1
ATOM 905 O O . PHE A 1 107 ? 11.231 1.857 -3.373 1.00 84.38 107 PHE A O 1
ATOM 912 N N . ILE A 1 108 ? 12.461 1.983 -1.491 1.00 83.44 108 ILE A N 1
ATOM 913 C CA . ILE A 1 108 ? 11.757 3.164 -0.962 1.00 83.44 108 ILE A CA 1
ATOM 914 C C . ILE A 1 108 ? 11.873 4.333 -1.936 1.00 83.44 108 ILE A C 1
ATOM 916 O O . ILE A 1 108 ? 10.866 4.926 -2.305 1.00 83.44 108 ILE A O 1
ATOM 920 N N . LYS A 1 109 ? 13.097 4.658 -2.370 1.00 87.12 109 LYS A N 1
ATOM 921 C CA . LYS A 1 109 ? 13.334 5.791 -3.272 1.00 87.12 109 LYS A CA 1
ATOM 922 C C . LYS A 1 109 ? 12.589 5.616 -4.595 1.00 87.12 109 LYS A C 1
ATOM 924 O O . LYS A 1 109 ? 12.031 6.578 -5.112 1.00 87.12 109 LYS A O 1
ATOM 929 N N . TYR A 1 110 ? 12.566 4.395 -5.124 1.00 87.19 110 TYR A N 1
ATOM 930 C CA . TYR A 1 110 ? 11.836 4.081 -6.346 1.00 87.19 110 TYR A CA 1
ATOM 931 C C . TYR A 1 110 ? 10.320 4.257 -6.179 1.00 87.19 110 TYR A C 1
ATOM 933 O O . TYR A 1 110 ? 9.698 4.950 -6.980 1.00 87.19 110 TYR A O 1
ATOM 941 N N . LEU A 1 111 ? 9.734 3.706 -5.110 1.00 87.38 111 LEU A N 1
ATOM 942 C CA . LEU A 1 111 ? 8.305 3.862 -4.823 1.00 87.38 111 LEU A CA 1
ATOM 943 C C . LEU A 1 111 ? 7.918 5.319 -4.548 1.00 87.38 111 LEU A C 1
ATOM 945 O O . LEU A 1 111 ? 6.892 5.759 -5.050 1.00 87.38 111 LEU A O 1
ATOM 949 N N . SER A 1 112 ? 8.756 6.071 -3.831 1.00 87.62 112 SER A N 1
ATOM 950 C CA . SER A 1 112 ? 8.559 7.507 -3.584 1.00 87.62 112 SER A CA 1
ATOM 951 C C . SER A 1 112 ? 8.549 8.301 -4.887 1.00 87.62 112 SER A C 1
ATOM 953 O O . SER A 1 112 ? 7.691 9.150 -5.084 1.00 87.62 112 SER A O 1
ATOM 955 N N . SER A 1 113 ? 9.460 7.995 -5.815 1.00 88.88 113 SER A N 1
ATOM 956 C CA . SER A 1 113 ? 9.491 8.651 -7.125 1.00 88.88 113 SER A CA 1
ATOM 957 C C . SER A 1 113 ? 8.239 8.344 -7.954 1.00 88.88 113 SER A C 1
ATOM 959 O O . SER A 1 113 ? 7.737 9.222 -8.652 1.00 88.88 113 SER A O 1
ATOM 961 N N . ILE A 1 114 ? 7.711 7.119 -7.868 1.00 87.81 114 ILE A N 1
ATOM 962 C CA . ILE A 1 114 ? 6.442 6.759 -8.512 1.00 87.81 114 ILE A CA 1
ATOM 963 C C . ILE A 1 114 ? 5.271 7.485 -7.846 1.00 87.81 114 ILE A C 1
ATOM 965 O O . ILE A 1 114 ? 4.421 8.026 -8.548 1.00 87.81 114 ILE A O 1
ATOM 969 N N . GLU A 1 115 ? 5.226 7.519 -6.514 1.00 88.56 115 GLU A N 1
ATOM 970 C CA . GLU A 1 115 ? 4.203 8.240 -5.754 1.00 88.56 115 GLU A CA 1
ATOM 971 C C . GLU A 1 115 ? 4.184 9.727 -6.135 1.00 88.56 115 GLU A C 1
ATOM 973 O O . GLU A 1 115 ? 3.131 10.241 -6.509 1.00 88.56 115 GLU A O 1
ATOM 978 N N . GLU A 1 116 ? 5.344 10.387 -6.154 1.00 87.19 116 GLU A N 1
ATOM 979 C CA . GLU A 1 116 ? 5.496 11.775 -6.607 1.00 87.19 116 GLU A CA 1
ATOM 980 C C . GLU A 1 116 ? 5.023 11.974 -8.052 1.00 87.19 116 GLU A C 1
ATOM 982 O O . GLU A 1 116 ? 4.346 12.958 -8.343 1.00 87.19 116 GLU A O 1
ATOM 987 N N . ASN A 1 117 ? 5.325 11.041 -8.960 1.00 87.81 117 ASN A N 1
ATOM 988 C CA . ASN A 1 117 ? 4.880 11.116 -10.353 1.00 87.81 117 ASN A CA 1
ATOM 989 C C . ASN A 1 117 ? 3.350 10.996 -10.489 1.00 87.81 117 ASN A C 1
ATOM 991 O O . ASN A 1 117 ? 2.718 11.703 -11.279 1.00 87.81 117 ASN A O 1
ATOM 995 N N . ILE A 1 118 ? 2.732 10.119 -9.695 1.00 86.75 118 ILE A N 1
ATOM 996 C CA . ILE A 1 118 ? 1.274 9.985 -9.659 1.00 86.75 118 ILE A CA 1
ATOM 997 C C . ILE A 1 118 ? 0.644 11.259 -9.096 1.00 86.75 118 ILE A C 1
ATOM 999 O O . ILE A 1 118 ? -0.309 11.775 -9.682 1.00 86.75 118 ILE A O 1
ATOM 1003 N N . LEU A 1 119 ? 1.177 11.771 -7.984 1.00 85.38 119 LEU A N 1
ATOM 1004 C CA . LEU A 1 119 ? 0.711 12.999 -7.341 1.00 85.38 119 LEU A CA 1
ATOM 1005 C C . LEU A 1 119 ? 0.880 14.216 -8.248 1.00 85.38 119 LEU A C 1
ATOM 1007 O O . LEU A 1 119 ? 0.017 15.080 -8.241 1.00 85.38 119 LEU A O 1
ATOM 1011 N N . SER A 1 120 ? 1.945 14.299 -9.040 1.00 83.94 120 SER A N 1
ATOM 1012 C CA . SER A 1 120 ? 2.207 15.476 -9.870 1.00 83.94 120 SER A CA 1
ATOM 1013 C C . SER A 1 120 ? 1.307 15.570 -11.103 1.00 83.94 120 SER A C 1
ATOM 1015 O O . SER A 1 120 ? 0.984 16.679 -11.523 1.00 83.94 120 SER A O 1
ATOM 1017 N N . SER A 1 121 ? 0.896 14.439 -11.690 1.00 76.62 121 SER A N 1
ATOM 1018 C CA . SER A 1 121 ? 0.269 14.439 -13.022 1.00 76.62 121 SER A CA 1
ATOM 1019 C C . SER A 1 121 ? -0.974 13.557 -13.163 1.00 76.62 121 SER A C 1
ATOM 1021 O O . SER A 1 121 ? -1.954 13.970 -13.781 1.00 76.62 121 SER A O 1
ATOM 1023 N N . MET A 1 122 ? -0.980 12.351 -12.592 1.00 77.88 122 MET A N 1
ATOM 1024 C CA . MET A 1 122 ? -2.042 11.369 -12.848 1.00 77.88 122 MET A CA 1
ATOM 1025 C C . MET A 1 122 ? -3.240 11.531 -11.917 1.00 77.88 122 MET A C 1
ATOM 1027 O O . MET A 1 122 ? -4.381 11.423 -12.363 1.00 77.88 122 MET A O 1
ATOM 1031 N N . ALA A 1 123 ? -3.003 11.832 -10.639 1.00 76.25 123 ALA A N 1
ATOM 1032 C CA . ALA A 1 123 ? -4.061 11.947 -9.638 1.00 76.25 123 ALA A CA 1
ATOM 1033 C C . ALA A 1 123 ? -5.033 13.102 -9.934 1.00 76.25 123 ALA A C 1
ATOM 1035 O O . ALA A 1 123 ? -6.217 12.989 -9.623 1.00 76.25 123 ALA A O 1
ATOM 1036 N N . PHE A 1 124 ? -4.546 14.172 -10.571 1.00 76.19 124 PHE A N 1
ATOM 1037 C CA . PHE A 1 124 ? -5.323 15.365 -10.921 1.00 76.19 124 PHE A CA 1
ATOM 1038 C C . PHE A 1 124 ? -5.903 15.339 -12.340 1.00 76.19 124 PHE A C 1
ATOM 1040 O O . PHE A 1 124 ? -6.529 16.308 -12.763 1.00 76.19 124 PHE A O 1
ATOM 1047 N N . SER A 1 125 ? -5.732 14.242 -13.082 1.00 77.19 125 SER A N 1
ATOM 1048 C CA . SER A 1 125 ? -6.357 14.098 -14.398 1.00 77.19 125 SER A CA 1
ATOM 1049 C C . SER A 1 125 ? -7.883 14.167 -14.281 1.00 77.19 125 SER A C 1
ATOM 1051 O O . SER A 1 125 ? -8.465 13.637 -13.336 1.00 77.19 125 SER A O 1
ATOM 1053 N N . ASN A 1 126 ? -8.560 14.774 -15.260 1.00 69.75 126 ASN A N 1
ATOM 1054 C CA . ASN A 1 126 ? -10.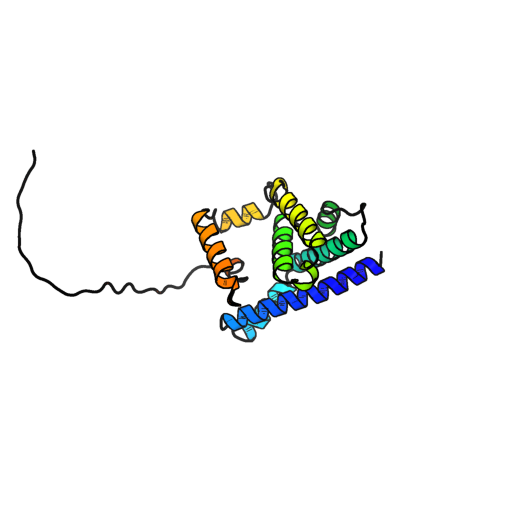024 14.936 -15.254 1.00 69.75 126 ASN A CA 1
ATOM 1055 C C . ASN A 1 126 ? -10.790 13.602 -15.189 1.00 69.75 126 ASN A C 1
ATOM 1057 O O . ASN A 1 126 ? -11.961 13.580 -14.830 1.00 69.75 126 ASN A O 1
ATOM 1061 N N . LYS A 1 127 ? -10.137 12.490 -15.550 1.00 74.25 127 LYS A N 1
ATOM 1062 C CA . LYS A 1 127 ? -10.706 11.133 -15.508 1.00 74.25 127 LYS A CA 1
ATOM 1063 C C . LYS A 1 127 ? -10.395 10.373 -14.211 1.00 74.25 127 LYS A C 1
ATOM 1065 O O . LYS A 1 127 ? -10.774 9.214 -14.094 1.00 74.25 127 LYS A O 1
ATOM 1070 N N . SER A 1 128 ? -9.681 10.997 -13.277 1.00 75.56 128 SER A N 1
ATOM 1071 C CA . SER A 1 128 ? -9.262 10.379 -12.019 1.00 75.56 128 SER A CA 1
ATOM 1072 C C . SER A 1 128 ? -10.454 10.127 -11.100 1.00 75.56 128 SER A C 1
ATOM 1074 O O . SER A 1 128 ? -11.332 10.985 -10.956 1.00 75.56 128 SER A O 1
ATOM 1076 N N . LEU A 1 129 ? -10.444 8.988 -10.400 1.00 78.25 129 LEU A N 1
ATOM 1077 C CA . LEU A 1 129 ? -11.437 8.675 -9.368 1.00 78.25 129 LEU A CA 1
ATOM 1078 C C . LEU A 1 129 ? -11.376 9.652 -8.178 1.00 78.25 129 LEU A C 1
ATOM 1080 O O . LEU A 1 129 ? -12.314 9.702 -7.379 1.00 78.25 129 LEU A O 1
ATOM 1084 N N . LEU A 1 130 ? -10.311 10.456 -8.077 1.00 81.25 130 LEU A N 1
ATOM 1085 C CA . LEU A 1 130 ? -10.161 11.508 -7.073 1.00 81.25 130 LEU A CA 1
ATOM 1086 C C . LEU A 1 130 ? -11.347 12.481 -7.070 1.00 81.25 130 LEU A C 1
ATOM 1088 O O . LEU A 1 130 ? -11.855 12.813 -6.001 1.00 81.25 130 LEU A O 1
ATOM 1092 N N . TRP A 1 131 ? -11.802 12.929 -8.243 1.00 82.50 131 TRP A N 1
ATOM 1093 C CA . TRP A 1 131 ? -12.873 13.927 -8.339 1.00 82.50 131 TRP A CA 1
ATOM 1094 C C . TRP A 1 131 ? -14.204 13.394 -7.807 1.00 82.50 131 TRP A C 1
ATOM 1096 O O . TRP A 1 131 ? -14.923 14.122 -7.123 1.00 82.50 131 TRP A O 1
ATOM 1106 N N . ASN A 1 132 ? -14.480 12.103 -8.018 1.00 82.62 132 ASN A N 1
ATOM 1107 C CA . ASN A 1 132 ? -15.651 11.435 -7.452 1.00 82.62 132 ASN A CA 1
ATOM 1108 C C . ASN A 1 132 ? -15.566 11.382 -5.920 1.00 82.62 132 ASN A C 1
ATOM 1110 O O . ASN A 1 132 ? -16.536 11.690 -5.230 1.00 82.62 132 ASN A O 1
ATOM 1114 N N . ASP A 1 133 ? -14.393 11.034 -5.377 1.00 80.75 133 ASP A N 1
ATOM 1115 C CA . ASP A 1 133 ? -14.165 11.014 -3.928 1.00 80.75 133 ASP A CA 1
ATOM 1116 C C . ASP A 1 133 ? -14.307 12.426 -3.319 1.00 80.75 133 ASP A C 1
ATOM 1118 O O . ASP A 1 133 ? -14.913 12.572 -2.256 1.00 80.75 133 ASP A O 1
ATOM 1122 N N . ILE A 1 134 ? -13.819 13.472 -4.000 1.00 83.88 134 ILE A N 1
ATOM 1123 C CA . ILE A 1 134 ? -13.973 14.874 -3.577 1.00 83.88 134 ILE A CA 1
ATOM 1124 C C . ILE A 1 134 ? -15.443 15.301 -3.600 1.00 83.88 134 ILE A C 1
ATOM 1126 O O . ILE A 1 134 ? -15.900 15.956 -2.666 1.00 83.88 134 ILE A O 1
ATOM 1130 N N . GLN A 1 135 ? -16.198 14.923 -4.631 1.00 84.06 135 GLN A N 1
ATOM 1131 C CA . GLN A 1 135 ? -17.615 15.266 -4.732 1.00 84.06 135 GLN A CA 1
ATOM 1132 C C . GLN A 1 135 ? -18.444 14.610 -3.618 1.00 84.06 135 GLN A C 1
ATOM 1134 O O . GLN A 1 135 ? -19.376 15.224 -3.104 1.00 84.06 135 GLN A O 1
ATOM 1139 N N . LEU A 1 136 ? -18.091 13.385 -3.218 1.00 82.75 136 LEU A N 1
ATOM 1140 C CA . LEU A 1 136 ? -18.787 12.654 -2.159 1.00 82.75 136 LEU A CA 1
ATOM 1141 C C . LEU A 1 136 ? -18.392 13.106 -0.748 1.00 82.75 136 LEU A C 1
ATOM 1143 O O . LEU A 1 136 ? -19.249 13.197 0.128 1.00 82.75 136 LEU A O 1
ATOM 1147 N N . LYS A 1 137 ? -17.099 13.343 -0.501 1.00 78.06 137 LYS A N 1
ATOM 1148 C CA . LYS A 1 137 ? -16.560 13.597 0.850 1.00 78.06 137 LYS A CA 1
ATOM 1149 C C . LYS A 1 137 ? -16.335 15.078 1.150 1.00 78.06 137 LYS A C 1
ATOM 1151 O O . LYS A 1 137 ? -16.159 15.441 2.311 1.00 78.06 137 LYS A O 1
ATOM 1156 N N . GLY A 1 138 ? -16.345 15.924 0.125 1.00 78.31 138 GLY A N 1
ATOM 1157 C CA . GLY A 1 138 ? -15.903 17.308 0.213 1.00 78.31 138 GLY A CA 1
ATOM 1158 C C . GLY A 1 138 ? -14.380 17.429 0.307 1.00 78.31 138 GLY A C 1
ATOM 1159 O O . GLY A 1 138 ? -13.650 16.468 0.561 1.00 78.31 138 GLY A O 1
ATOM 1160 N N . ILE A 1 139 ? -13.882 18.646 0.094 1.00 81.75 139 ILE A N 1
ATOM 1161 C CA . ILE A 1 139 ? -12.457 18.956 0.232 1.00 81.75 139 ILE A CA 1
ATOM 1162 C C . ILE A 1 139 ? -12.147 19.132 1.719 1.00 81.75 139 ILE A C 1
ATOM 1164 O O . ILE A 1 139 ? -12.725 19.984 2.395 1.00 81.75 139 ILE A O 1
ATOM 1168 N N . LEU A 1 140 ? -11.214 18.333 2.233 1.00 77.25 140 LEU A N 1
ATOM 1169 C CA . LEU A 1 140 ? -10.760 18.442 3.615 1.00 77.25 140 LEU A CA 1
ATOM 1170 C C . LEU A 1 140 ? -9.796 19.625 3.768 1.00 77.25 140 LEU A C 1
ATOM 1172 O O . LEU A 1 140 ? -8.867 19.797 2.981 1.00 77.25 140 LEU A O 1
ATOM 1176 N N . SER A 1 141 ? -9.993 20.426 4.817 1.00 78.44 141 SER A N 1
ATOM 1177 C CA . SER A 1 141 ? -9.075 21.517 5.159 1.00 78.44 141 SER A CA 1
ATOM 1178 C C . SER A 1 141 ? -7.734 20.974 5.660 1.00 78.44 141 SER A C 1
ATOM 1180 O O . SER A 1 141 ? -7.687 19.969 6.375 1.00 78.44 141 SER A O 1
ATOM 1182 N N . TYR A 1 142 ? -6.638 21.683 5.372 1.00 74.12 142 TYR A N 1
ATOM 1183 C CA . TYR A 1 142 ? -5.290 21.291 5.801 1.00 74.12 142 TYR A CA 1
ATOM 1184 C C . TYR A 1 142 ? -5.176 21.098 7.324 1.00 74.12 142 TYR A C 1
ATOM 1186 O O . TYR A 1 142 ? -4.461 20.206 7.766 1.00 74.12 142 TYR A O 1
ATOM 1194 N N . LYS A 1 143 ? -5.913 21.881 8.131 1.00 76.19 143 LYS A N 1
ATOM 1195 C CA . LYS A 1 143 ? -5.942 21.761 9.605 1.00 76.19 143 LYS A CA 1
ATOM 1196 C C . LYS A 1 143 ? -6.529 20.420 10.060 1.00 76.19 143 LYS A C 1
ATOM 1198 O O . LYS A 1 143 ? -6.109 19.838 11.060 1.00 76.19 143 LYS A O 1
ATOM 1203 N N . THR A 1 144 ? -7.507 19.917 9.314 1.00 74.31 144 THR A N 1
ATOM 1204 C CA . THR A 1 144 ? -8.121 18.608 9.551 1.00 74.31 144 THR A CA 1
ATOM 1205 C C . THR A 1 144 ? -7.173 17.490 9.122 1.00 74.31 144 THR A C 1
ATOM 1207 O O . THR A 1 144 ? -7.016 16.507 9.834 1.00 74.31 144 THR A O 1
ATOM 1210 N N . ILE A 1 145 ? -6.482 17.656 7.994 1.00 71.75 145 ILE A N 1
ATOM 1211 C CA . ILE A 1 145 ? -5.515 16.669 7.495 1.00 71.75 145 ILE A CA 1
ATOM 1212 C C . ILE A 1 145 ? -4.308 16.560 8.437 1.00 71.75 145 ILE A C 1
ATOM 1214 O O . ILE A 1 145 ? -3.914 15.455 8.808 1.00 71.75 145 ILE A O 1
ATOM 1218 N N . SER A 1 146 ? -3.752 17.690 8.883 1.00 65.19 146 SER A N 1
ATOM 1219 C CA . SER A 1 146 ? -2.587 17.711 9.770 1.00 65.19 146 SER A CA 1
ATOM 1220 C C . SER A 1 146 ? -2.880 17.075 11.126 1.00 65.19 146 SER A C 1
ATOM 1222 O O . SER A 1 146 ? -2.065 16.303 11.617 1.00 65.19 146 SER 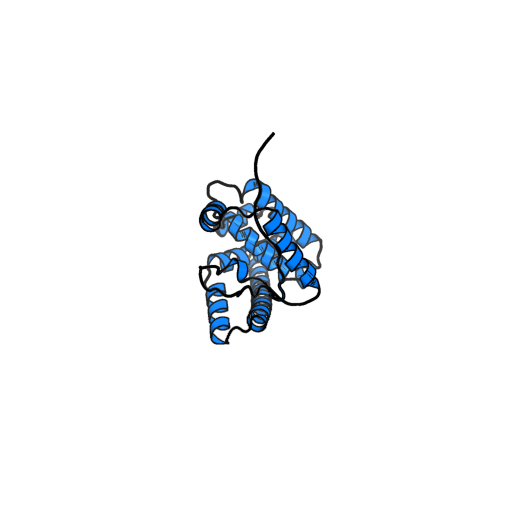A O 1
ATOM 1224 N N . SER A 1 147 ? -4.060 17.315 11.702 1.00 60.34 147 SER A N 1
ATOM 1225 C CA . SER A 1 147 ? -4.477 16.677 12.958 1.00 60.34 147 SER A CA 1
ATOM 1226 C C . SER A 1 147 ? -4.698 15.165 12.818 1.00 60.34 147 SER A C 1
ATOM 1228 O O . SER A 1 147 ? -4.375 14.412 13.735 1.00 60.34 147 SER A O 1
ATOM 1230 N N . ILE A 1 148 ? -5.174 14.681 11.666 1.00 63.72 148 ILE A N 1
ATOM 1231 C CA . ILE A 1 148 ? -5.259 13.238 11.375 1.00 63.72 148 ILE A CA 1
ATOM 1232 C C . ILE A 1 148 ? -3.859 12.620 11.262 1.00 63.72 148 ILE A C 1
ATOM 1234 O O . ILE A 1 148 ? -3.616 11.546 11.814 1.00 63.72 148 ILE A O 1
ATOM 1238 N N . GLN A 1 149 ? -2.935 13.298 10.581 1.00 52.34 149 GLN A N 1
ATOM 1239 C CA . GLN A 1 149 ? -1.559 12.833 10.413 1.00 52.34 149 GLN A CA 1
ATOM 1240 C C . GLN A 1 149 ? -0.793 12.829 11.742 1.00 52.34 149 GLN A C 1
ATOM 1242 O O . GLN A 1 149 ? -0.092 11.864 12.030 1.00 52.34 149 GLN A O 1
ATOM 1247 N N . PHE A 1 150 ? -1.010 13.840 12.587 1.00 40.69 150 PHE A N 1
ATOM 1248 C CA . PHE A 1 150 ? -0.412 13.939 13.919 1.00 40.69 150 PHE A CA 1
ATOM 1249 C C . PHE A 1 150 ? -0.909 12.826 14.858 1.00 40.69 150 PHE A C 1
ATOM 1251 O O . PHE A 1 150 ? -0.122 12.159 15.522 1.00 40.69 150 PHE A O 1
ATOM 1258 N N . ASN A 1 151 ? -2.205 12.502 14.812 1.00 44.62 151 ASN A N 1
ATOM 1259 C CA . ASN A 1 151 ? -2.764 11.355 15.537 1.00 44.62 151 ASN A CA 1
ATOM 1260 C C . ASN A 1 151 ? -2.222 9.993 15.048 1.00 44.62 151 ASN A C 1
ATOM 1262 O O . ASN A 1 151 ? -2.253 9.017 15.797 1.00 44.62 151 ASN A O 1
ATOM 1266 N N . LEU A 1 152 ? -1.744 9.897 13.800 1.00 44.66 152 LEU A N 1
ATOM 1267 C CA . LEU A 1 152 ? -1.071 8.707 13.262 1.00 44.66 152 LEU A CA 1
ATOM 1268 C C . LEU A 1 152 ? 0.415 8.652 13.657 1.00 44.66 152 LEU A C 1
ATOM 1270 O O . LEU A 1 152 ? 0.944 7.553 13.826 1.00 44.66 152 LEU A O 1
ATOM 1274 N N . THR A 1 153 ? 1.080 9.799 13.834 1.00 39.91 153 THR A N 1
ATOM 1275 C CA . THR A 1 153 ? 2.482 9.873 14.278 1.00 39.91 153 THR A CA 1
ATOM 1276 C C . THR A 1 153 ? 2.631 9.727 15.791 1.00 39.91 153 THR A C 1
ATOM 1278 O O . THR A 1 153 ? 3.544 9.031 16.224 1.00 39.91 153 THR A O 1
ATOM 1281 N N . ASP A 1 154 ? 1.701 10.233 16.602 1.00 32.88 154 ASP A N 1
ATOM 1282 C CA . ASP A 1 154 ? 1.703 10.017 18.062 1.00 32.88 154 ASP A CA 1
ATOM 1283 C C . ASP A 1 154 ? 1.342 8.568 18.434 1.00 32.88 154 ASP A C 1
ATOM 1285 O O . ASP A 1 154 ? 1.761 8.034 19.462 1.00 32.88 154 ASP A O 1
ATOM 1289 N N . LYS A 1 155 ? 0.641 7.866 17.537 1.00 38.62 155 LYS A N 1
ATOM 1290 C CA . LYS A 1 155 ? 0.419 6.415 17.609 1.00 38.62 155 LYS A CA 1
ATOM 1291 C C . LYS A 1 155 ? 1.555 5.578 17.019 1.00 38.62 155 LYS A C 1
ATOM 1293 O O . LYS A 1 155 ? 1.467 4.357 17.028 1.00 38.62 155 LYS A O 1
ATOM 1298 N N . SER A 1 156 ? 2.667 6.170 16.586 1.00 32.44 156 SER A N 1
ATOM 1299 C CA . SER A 1 156 ? 3.858 5.391 16.201 1.00 32.44 156 SER A CA 1
ATOM 1300 C C . SER A 1 156 ? 4.588 4.741 17.393 1.00 32.44 156 SER A C 1
ATOM 1302 O O . SER A 1 156 ? 5.472 3.914 17.185 1.00 32.44 156 SER A O 1
ATOM 1304 N N . LEU A 1 157 ? 4.150 5.016 18.631 1.00 40.53 157 LEU A N 1
ATOM 1305 C CA . LEU A 1 157 ? 4.569 4.322 19.859 1.00 40.53 157 LEU A CA 1
ATOM 1306 C C . LEU A 1 157 ? 3.501 3.370 20.438 1.00 40.53 157 LEU A C 1
ATOM 1308 O O . LEU A 1 157 ? 3.713 2.783 21.496 1.00 40.53 157 LEU A O 1
ATOM 1312 N N . SER A 1 158 ? 2.364 3.155 19.764 1.00 31.11 158 SER A N 1
ATOM 1313 C CA . SER A 1 158 ? 1.388 2.137 20.186 1.00 31.11 158 SER A CA 1
ATOM 1314 C C . SER A 1 158 ? 0.606 1.551 19.002 1.00 31.11 158 SER A C 1
ATOM 1316 O O . SER A 1 158 ? 0.113 2.288 18.153 1.00 31.11 158 SER A O 1
ATOM 1318 N N . PRO A 1 159 ? 0.442 0.218 18.909 1.00 38.91 159 PRO A N 1
ATOM 1319 C CA . PRO A 1 159 ? -0.024 -0.448 17.698 1.00 38.91 159 PRO A CA 1
ATOM 1320 C C . PRO A 1 159 ? -1.549 -0.333 17.566 1.00 38.91 159 PRO A C 1
ATOM 1322 O O . PRO A 1 159 ? -2.255 -1.324 17.702 1.00 38.91 159 PRO A O 1
ATOM 1325 N N . THR A 1 160 ? -2.093 0.865 17.337 1.00 47.03 160 THR A N 1
ATOM 1326 C CA . THR A 1 160 ? -3.543 1.046 17.184 1.00 47.03 160 THR A CA 1
ATOM 1327 C C . THR A 1 160 ? -3.912 2.053 16.085 1.00 47.03 160 THR A C 1
ATOM 1329 O O . THR A 1 160 ? -3.973 3.260 16.294 1.00 47.03 160 THR A O 1
ATOM 1332 N N . ASN A 1 161 ? -4.353 1.504 14.947 1.00 46.12 161 ASN A N 1
ATOM 1333 C CA . ASN A 1 161 ? -5.342 2.081 14.014 1.00 46.12 161 ASN A CA 1
ATOM 1334 C C . ASN A 1 161 ? -4.798 3.047 12.926 1.00 46.12 161 ASN A C 1
ATOM 1336 O O . ASN A 1 161 ? -3.699 3.564 13.035 1.00 46.12 161 ASN A O 1
ATOM 1340 N N . ASN A 1 162 ? -5.433 3.323 11.778 1.00 47.28 162 ASN A N 1
ATOM 1341 C CA . ASN A 1 162 ? -6.785 3.121 11.253 1.00 47.28 162 ASN A CA 1
ATOM 1342 C C . ASN A 1 162 ? -6.695 2.855 9.725 1.00 47.28 162 ASN A C 1
ATOM 1344 O O . ASN A 1 162 ? -6.102 3.664 9.019 1.00 47.28 162 ASN A O 1
ATOM 1348 N N . LEU A 1 163 ? -7.277 1.769 9.199 1.00 39.72 163 LEU A N 1
ATOM 1349 C CA . LEU A 1 163 ? -7.491 1.559 7.749 1.00 39.72 163 LEU A CA 1
ATOM 1350 C C . LEU A 1 163 ? -8.988 1.644 7.379 1.00 39.72 163 LEU A C 1
ATOM 1352 O O . LEU A 1 163 ? -9.331 1.954 6.246 1.00 39.72 163 LEU A O 1
ATOM 1356 N N . THR A 1 164 ? -9.898 1.478 8.346 1.00 43.69 164 THR A N 1
ATOM 1357 C CA . THR A 1 164 ? -11.361 1.541 8.136 1.00 43.69 164 THR A CA 1
ATOM 1358 C C . THR A 1 164 ? -11.981 2.923 8.262 1.00 43.69 164 THR A C 1
ATOM 1360 O O . THR A 1 164 ? -13.051 3.130 7.696 1.00 43.69 164 THR A O 1
ATOM 1363 N N . SER A 1 165 ? -11.329 3.895 8.906 1.00 45.56 165 SER A N 1
ATOM 1364 C CA . SER A 1 165 ? -11.828 5.283 8.910 1.00 45.56 165 SER A CA 1
ATOM 1365 C C . SER A 1 165 ? -11.818 5.912 7.511 1.00 45.56 165 SER A C 1
ATOM 1367 O O . SER A 1 165 ? -12.515 6.888 7.273 1.00 45.56 165 SER A O 1
ATOM 1369 N N . ILE A 1 166 ? -11.061 5.331 6.576 1.00 47.66 166 ILE A N 1
ATOM 1370 C CA . ILE A 1 166 ? -10.993 5.753 5.171 1.00 47.66 166 ILE A CA 1
ATOM 1371 C C . ILE A 1 166 ? -12.085 5.065 4.325 1.00 47.66 166 ILE A C 1
ATOM 1373 O O . ILE A 1 166 ? -12.465 5.584 3.275 1.00 47.66 166 ILE A O 1
ATOM 1377 N N . LEU A 1 167 ? -12.612 3.918 4.780 1.00 40.91 167 LEU A N 1
ATOM 1378 C CA . LEU A 1 167 ? -13.463 3.033 3.975 1.00 40.91 167 LEU A CA 1
ATOM 1379 C C . LEU A 1 167 ? -14.959 3.023 4.349 1.00 40.91 167 LEU A C 1
ATOM 1381 O O . LEU A 1 167 ? -15.743 2.568 3.520 1.00 40.91 167 LEU A O 1
ATOM 1385 N N . ILE A 1 168 ? -15.389 3.460 5.547 1.00 42.03 168 ILE A N 1
ATOM 1386 C CA . ILE A 1 168 ? -16.787 3.242 6.004 1.00 42.03 168 ILE A CA 1
ATOM 1387 C C . ILE A 1 168 ? -17.372 4.397 6.850 1.00 42.03 168 ILE A C 1
ATOM 1389 O O . ILE A 1 168 ? -17.816 4.166 7.967 1.00 42.03 168 ILE A O 1
ATOM 1393 N N . GLN A 1 169 ? -17.449 5.640 6.368 1.00 37.38 169 GLN A N 1
ATOM 1394 C CA . GLN A 1 169 ? -18.328 6.624 7.034 1.00 37.38 169 GLN A CA 1
ATOM 1395 C C . GLN A 1 169 ? -19.583 6.919 6.207 1.00 37.38 169 GLN A C 1
ATOM 1397 O O . GLN A 1 169 ? -19.564 7.681 5.248 1.00 37.38 169 GLN A O 1
ATOM 1402 N N . SER A 1 170 ? -20.673 6.264 6.620 1.00 33.38 170 SER A N 1
ATOM 1403 C CA . SER A 1 170 ? -22.074 6.659 6.425 1.00 33.38 170 SER A CA 1
ATOM 1404 C C . SER A 1 170 ? -22.665 7.091 7.779 1.00 33.38 170 SER A C 1
ATOM 1406 O O . SER A 1 170 ? -22.110 6.726 8.821 1.00 33.38 170 SER A O 1
ATOM 1408 N N . PRO A 1 171 ? -23.724 7.921 7.780 1.00 52.12 171 PRO A N 1
ATOM 1409 C CA . PRO A 1 171 ? -24.035 8.833 8.871 1.00 52.12 171 PRO A CA 1
ATOM 1410 C C . PRO A 1 171 ? -24.856 8.156 9.974 1.00 52.12 171 PRO A C 1
ATOM 1412 O O . PRO A 1 171 ? -25.584 7.203 9.727 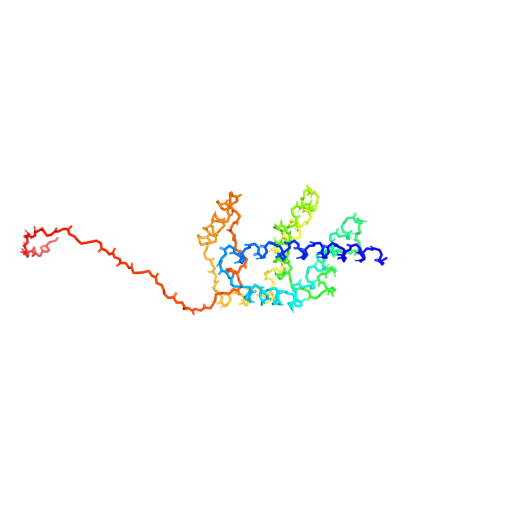1.00 52.12 171 PRO A O 1
ATOM 1415 N N . ASN A 1 172 ? -24.803 8.746 11.167 1.00 36.62 172 ASN A N 1
ATOM 1416 C CA . ASN A 1 172 ? -25.649 8.483 12.339 1.00 36.62 172 ASN A CA 1
ATOM 1417 C C . ASN A 1 172 ? -25.233 7.324 13.261 1.00 36.62 172 ASN A C 1
ATOM 1419 O O . ASN A 1 172 ? -25.651 6.183 13.103 1.00 36.62 172 ASN A O 1
ATOM 1423 N N . LYS A 1 173 ? -24.607 7.677 14.390 1.00 34.12 173 LYS A N 1
ATOM 1424 C CA . LYS A 1 173 ? -25.357 7.891 15.639 1.00 34.12 173 LYS A CA 1
ATOM 1425 C C . LYS A 1 173 ? -24.525 8.675 16.655 1.00 34.12 173 LYS A C 1
ATOM 1427 O O . LYS A 1 173 ? -23.310 8.544 16.749 1.00 34.12 173 LYS A O 1
ATOM 1432 N N . THR A 1 174 ? -25.248 9.534 17.352 1.00 44.19 174 THR A N 1
ATOM 1433 C CA . THR A 1 174 ? -24.866 10.451 18.422 1.00 44.19 174 THR A CA 1
ATOM 1434 C C . THR A 1 174 ? -24.193 9.753 19.602 1.00 44.19 174 THR A C 1
ATOM 1436 O O . THR A 1 174 ? -24.490 8.595 19.882 1.00 44.19 174 THR A O 1
ATOM 1439 N N . ASN A 1 175 ? -23.362 10.490 20.347 1.00 38.00 175 ASN A N 1
ATOM 1440 C CA . ASN A 1 175 ? -23.589 10.763 21.776 1.00 38.00 175 ASN A CA 1
ATOM 1441 C C . ASN A 1 175 ? -22.373 11.460 22.391 1.00 38.00 175 ASN A C 1
ATOM 1443 O O . ASN A 1 175 ? -21.406 10.804 22.760 1.00 38.00 175 ASN A O 1
ATOM 1447 N N . VAL A 1 176 ? -22.466 12.775 22.600 1.00 34.00 176 VAL A N 1
ATOM 1448 C CA . VAL A 1 176 ? -21.803 13.397 23.752 1.00 34.00 176 VAL A CA 1
ATOM 1449 C C . VAL A 1 176 ? -22.756 14.423 24.353 1.00 34.00 176 VAL A C 1
ATOM 1451 O O . VAL A 1 176 ? -22.971 15.507 23.811 1.00 34.00 176 VAL A O 1
ATOM 1454 N N . SER A 1 177 ? -23.337 14.044 25.486 1.00 36.91 177 SER A N 1
ATOM 1455 C CA . SER A 1 177 ? -24.071 14.915 26.395 1.00 36.91 177 SER A CA 1
ATOM 1456 C C . SER A 1 177 ? -23.114 15.956 26.978 1.00 36.91 177 SER A C 1
ATOM 1458 O O . SER A 1 177 ? -22.169 15.601 27.683 1.00 36.91 177 SER A O 1
ATOM 1460 N N . ARG A 1 178 ? -23.350 17.248 26.723 1.00 39.78 178 ARG A N 1
ATOM 1461 C CA . ARG A 1 178 ? -22.669 18.320 27.463 1.00 39.78 178 ARG A CA 1
ATOM 1462 C C . ARG A 1 178 ? -23.328 18.459 28.834 1.00 39.78 178 ARG A C 1
ATOM 1464 O O . ARG A 1 178 ? -24.402 19.038 28.941 1.00 39.78 178 ARG A O 1
ATOM 1471 N N . LYS A 1 179 ? -22.683 17.942 29.881 1.00 36.78 179 LYS A N 1
ATOM 1472 C CA . LYS A 1 179 ? -22.927 18.404 31.252 1.00 36.78 179 LYS A CA 1
ATOM 1473 C C . LYS A 1 179 ? -22.090 19.664 31.470 1.00 36.78 179 LYS A C 1
ATOM 1475 O O . LYS A 1 179 ? -20.882 19.580 31.662 1.00 36.78 179 LYS A O 1
ATOM 1480 N N . LEU A 1 180 ? -22.741 20.821 31.368 1.00 36.25 180 LEU A N 1
ATOM 1481 C CA . LEU A 1 180 ? -22.241 22.085 31.905 1.00 36.25 180 LEU A CA 1
ATOM 1482 C C . LEU A 1 180 ? -22.462 22.055 33.421 1.00 36.25 180 LEU A C 1
ATOM 1484 O O . LEU A 1 180 ? -23.582 21.835 33.875 1.00 36.25 180 LEU A O 1
ATOM 1488 N N . PHE A 1 181 ? -21.380 22.208 34.183 1.00 38.03 181 PHE A N 1
ATOM 1489 C CA . PHE A 1 181 ? -21.428 22.359 35.633 1.00 38.03 181 PHE A CA 1
ATOM 1490 C C . PHE A 1 181 ? -22.221 23.610 36.017 1.00 38.03 181 PHE A C 1
ATOM 1492 O O . PHE A 1 181 ? -22.109 24.655 35.377 1.00 38.03 181 PHE A O 1
ATOM 1499 N N . GLN A 1 182 ? -22.999 23.475 37.085 1.00 36.50 182 GLN A N 1
ATOM 1500 C CA . GLN A 1 182 ? -23.811 24.518 37.686 1.00 36.50 182 GLN A CA 1
ATOM 1501 C C . GLN A 1 182 ? -23.610 24.448 39.201 1.00 36.50 182 GLN A C 1
ATOM 1503 O O . GLN A 1 182 ? -23.861 23.394 39.779 1.00 36.50 182 GLN A O 1
ATOM 1508 N N . SER A 1 183 ? -23.130 25.550 39.785 1.00 30.78 183 SER A N 1
ATOM 1509 C CA . SER A 1 183 ? -23.243 25.987 41.195 1.00 30.78 183 SER A CA 1
ATOM 1510 C C . SER A 1 183 ? -22.305 27.201 41.362 1.00 30.78 183 SER A C 1
ATOM 1512 O O . SER A 1 183 ? -21.139 27.088 40.996 1.00 30.78 183 SER A O 1
ATOM 1514 N N . ASP A 1 184 ? -22.672 28.390 41.838 1.00 29.86 184 ASP A N 1
ATOM 1515 C CA . ASP A 1 184 ? -23.878 28.843 42.528 1.00 29.86 184 ASP A CA 1
ATOM 1516 C C . ASP A 1 184 ? -24.075 30.369 42.384 1.00 29.86 184 ASP A C 1
ATOM 1518 O O . ASP A 1 184 ? -23.153 31.114 42.050 1.00 29.86 184 ASP A O 1
ATOM 1522 N N . ARG A 1 185 ? -25.325 30.790 42.627 1.00 30.91 185 ARG A N 1
ATOM 1523 C CA . ARG A 1 185 ? -25.874 32.163 42.702 1.00 30.91 185 ARG A CA 1
ATOM 1524 C C . ARG A 1 185 ? -25.216 32.974 43.841 1.00 30.91 185 ARG A C 1
ATOM 1526 O O . ARG A 1 185 ? -24.816 32.382 44.831 1.00 30.91 185 ARG A O 1
ATOM 1533 N N . SER A 1 186 ? -25.108 34.307 43.782 1.00 29.09 186 SER A N 1
ATOM 1534 C CA . SER A 1 186 ? -26.235 35.220 44.066 1.00 29.09 186 SER A CA 1
ATOM 1535 C C . SER A 1 186 ? -26.035 36.677 43.600 1.00 29.09 186 SER A C 1
ATOM 1537 O O . SER A 1 186 ? -25.121 37.360 44.052 1.00 29.09 186 SER A O 1
ATOM 1539 N N . ASP A 1 187 ? -26.953 37.107 42.729 1.00 29.75 187 ASP A N 1
ATOM 1540 C CA . ASP A 1 187 ? -27.749 38.350 42.686 1.00 29.75 187 ASP A CA 1
ATOM 1541 C C . ASP A 1 187 ? -27.182 39.707 43.142 1.00 29.75 187 ASP A C 1
ATOM 1543 O O . ASP A 1 187 ? -26.846 39.898 44.306 1.00 29.75 187 ASP A O 1
ATOM 1547 N N . GLN A 1 188 ? -27.285 40.695 42.236 1.00 30.22 188 GLN A N 1
ATOM 1548 C CA . GLN A 1 188 ? -28.029 41.971 42.386 1.00 30.22 188 GLN A CA 1
ATOM 1549 C C . GLN A 1 188 ? -27.894 42.767 41.063 1.00 30.22 188 GLN A C 1
ATOM 1551 O O . GLN A 1 188 ? -26.798 43.105 40.640 1.00 30.22 188 GLN A O 1
ATOM 1556 N N . SER A 1 189 ? -28.920 42.816 40.206 1.00 29.66 189 SER A N 1
ATOM 1557 C CA . SER A 1 189 ? -30.058 43.758 40.179 1.00 29.66 189 SER A CA 1
ATOM 1558 C C . SER A 1 189 ? -29.895 44.890 39.140 1.00 29.66 189 SER A C 1
ATOM 1560 O O . SER A 1 189 ? -29.116 45.814 39.327 1.00 29.66 189 SER A O 1
ATOM 1562 N N . THR A 1 190 ? -30.721 44.811 38.091 1.00 30.61 190 THR A N 1
ATOM 1563 C CA . THR A 1 190 ? -31.593 45.893 37.583 1.00 30.61 190 THR A CA 1
ATOM 1564 C C . THR A 1 190 ? -30.978 47.166 36.956 1.00 30.61 190 THR A C 1
ATOM 1566 O O . THR A 1 190 ? -30.536 48.067 37.650 1.00 30.61 190 THR A O 1
ATOM 1569 N N . VAL A 1 191 ? -31.128 47.262 35.622 1.00 34.91 191 VAL A N 1
ATOM 1570 C CA . VAL A 1 191 ? -31.513 48.431 34.781 1.00 34.91 191 VAL A CA 1
ATOM 1571 C C . VAL A 1 191 ? -30.882 49.811 35.059 1.00 34.91 191 VAL A C 1
ATOM 1573 O O . VAL A 1 191 ? -31.178 50.429 36.075 1.00 34.91 191 VAL A O 1
ATOM 1576 N N . ARG A 1 192 ? -30.204 50.376 34.039 1.00 31.08 192 ARG A N 1
ATOM 1577 C CA . ARG A 1 192 ? -30.334 51.763 33.496 1.00 31.08 192 ARG A CA 1
ATOM 1578 C C . ARG A 1 192 ? -29.285 51.955 32.373 1.00 31.08 192 ARG A C 1
ATOM 1580 O O . ARG A 1 192 ? -28.151 51.558 32.585 1.00 31.08 192 ARG A O 1
ATOM 1587 N N . THR A 1 193 ? -29.560 52.323 31.113 1.00 32.62 193 THR A N 1
ATOM 1588 C CA . THR A 1 193 ? -30.170 53.528 30.489 1.00 32.62 193 THR A CA 1
ATOM 1589 C C . THR A 1 193 ? -29.088 54.303 29.702 1.00 32.62 193 THR A C 1
ATOM 1591 O O . THR A 1 193 ? -28.159 54.812 30.306 1.00 32.62 193 THR A O 1
ATOM 1594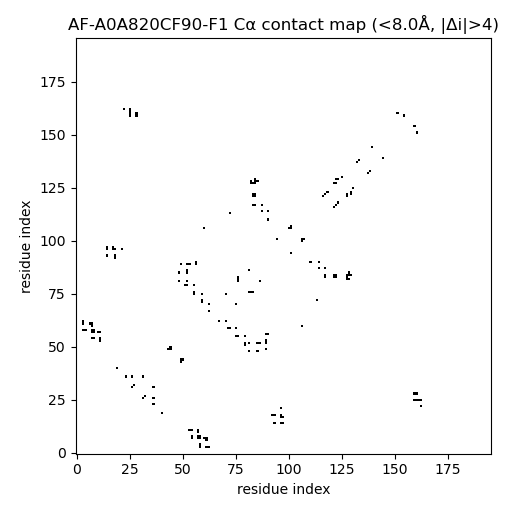 N N . PHE A 1 194 ? -29.281 54.369 28.374 1.00 31.50 194 PHE A N 1
ATOM 1595 C CA . PHE A 1 194 ? -28.894 55.366 27.347 1.00 31.50 194 PHE A CA 1
ATOM 1596 C C . PHE A 1 194 ? -27.452 55.899 27.139 1.00 31.50 194 PHE A C 1
ATOM 1598 O O . PHE A 1 194 ? -26.780 56.362 28.048 1.00 31.50 194 PHE A O 1
ATOM 1605 N N . PHE A 1 195 ? -27.106 55.891 25.839 1.00 30.66 195 PHE A N 1
ATOM 1606 C CA . PHE A 1 195 ? -26.265 56.777 25.011 1.00 30.66 195 PHE A CA 1
ATOM 1607 C C . PHE A 1 195 ? -25.578 58.000 25.645 1.00 30.66 195 PHE A C 1
ATOM 1609 O O . PHE A 1 195 ? -26.235 58.819 26.282 1.00 30.66 195 PHE A O 1
ATOM 1616 N N . PHE A 1 196 ? -24.318 58.214 25.245 1.00 43.62 196 PHE A N 1
ATOM 1617 C CA . PHE A 1 196 ? -23.930 59.297 24.325 1.00 43.62 196 PHE A CA 1
ATOM 1618 C C . PHE A 1 196 ? -22.848 58.793 23.364 1.00 43.62 196 PHE A C 1
ATOM 1620 O O . PHE A 1 196 ? -22.036 57.948 23.805 1.00 43.62 196 PHE A O 1
#

Organism: NCBI:txid392033

Mean predicted aligned error: 14.58 Å

InterPro domains:
  IPR002720 Retinoblastoma-associated protein, A-box [PF01858] (2-133)
  IPR002720 Retinoblastoma-associated protein, A-box [SM01368] (2-134)
  IPR028309 Retinoblastoma protein family [PTHR13742] (2-163)
  IPR036915 Cyclin-like superfamily [SSF47954] (3-135)

Secondary structure (DSSP, 8-state):
-HHHHHHHHHHHHHHHHHHHHHHHHHHHHTT--HHHHHHHHHHHHH-HHHHHHHHHHHHHHHHHHTT-SSS-HHHHHHHHT--HHHHHHHHHHHHHH-TTGGGSHHHHHHHHHHHHHIIIIITTSTT-HHHHHHHHH-PPPHHHHHHHHHHHHGGGGS----SSTTT-----------------------------

Nearest PDB structures (foldseek):
  7q83-assembly1_B  TM=2.990E-01  e=3.180E+00  Saccharomyces cerevisiae S288C
  7q83-assembly2_D  TM=3.186E-01  e=4.744E+00  Saccharomyces cerevisiae S288C
  5m4y-assembly1_A  TM=1.964E-01  e=3.515E+00  Saccharomyces cerevisiae S288C
  5m4y-assembly3_E  TM=1.828E-01  e=4.293E+00  Saccharomyces cerevisiae S288C
  1fio-assembly1_A  TM=1.876E-01  e=5.243E+00  Saccharomyces cerevisiae

Radius of gyration: 24.19 Å; Cα contacts (8 Å, |Δi|>4): 103; chains: 1; bounding box: 48×76×65 Å

Sequence (196 aa):
CKSRFDLSLKLFYYSIENILTIEKKRLISNKFNSEEIQQSFHKLILNNEFIRSLVGLCLLLVLYAHRDKYHDFNWILNIYSLDGYSFLKIIQIFLKTSQQIIKSRSFIKYLSSIEENILSSMAFSNKSLLWNDIQLKGILSYKTISSIQFNLTDKSLSPTNNLTSILIQSPNKTNVSRKLFQSDRSDQSTVRTFFF

Foldseek 3Di:
DVVLLVQLVVVLVVLVVLLLVLLLVQCVLVVHDPVVSVVVNVVQVPPLLNSLLSSLVSSQLSCVVVVPPVCDPVNSCVVSVHQLVSNLVNLVSSCVRVVPVVVDVVVVVVSVVSNVVSVVPRCPPPPHCNVVVCVVPPDDDPVRVVVVVVVV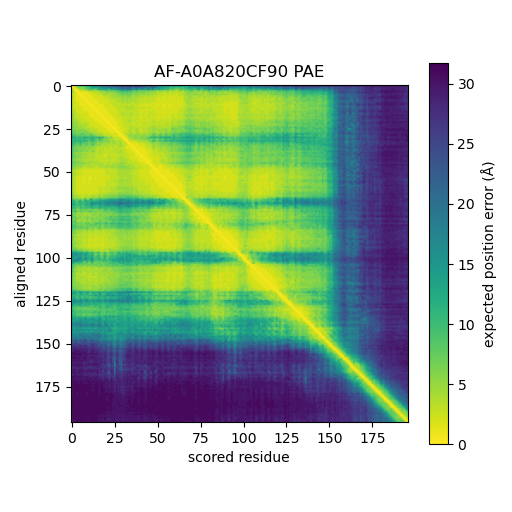VVCVVPSYDDPCVVPDDDDDDDDDDDDDDDDDDDDDDDDDDDDD

pLDDT: mean 72.18, std 20.83, range [29.09, 92.75]

Solvent-accessible surface area (backbone atoms only — not comparable to full-atom values): 12016 Å² total; per-residue (Å²): 112,67,72,57,53,54,50,16,49,54,48,32,57,55,49,51,52,38,44,50,52,53,49,49,54,41,40,54,73,69,70,54,51,75,67,57,51,51,51,53,52,50,56,54,68,69,31,63,67,56,52,47,43,45,46,45,50,27,39,51,54,46,37,54,74,69,66,50,82,86,67,48,73,70,54,48,34,58,76,63,69,51,54,46,50,66,42,49,57,47,52,53,52,47,66,71,47,42,58,78,72,52,69,41,65,67,58,45,53,52,52,49,53,51,46,50,51,28,66,73,56,44,36,75,36,95,85,30,68,50,60,59,52,35,72,75,70,48,84,79,53,67,72,59,52,50,54,55,51,47,60,52,58,70,34,72,82,44,102,68,76,79,77,55,84,83,74,69,87,77,86,88,81,88,87,82,85,84,81,77,88,85,87,82,88,82,90,85,83,83,91,86,84,83,87,134